Protein AF-A0A941MZM7-F1 (afdb_monomer)

Structure (mmCIF, N/CA/C/O backbone):
data_AF-A0A941MZM7-F1
#
_entry.id   AF-A0A941MZM7-F1
#
loop_
_atom_site.group_PDB
_atom_site.id
_atom_site.type_symbol
_atom_site.label_atom_id
_atom_site.label_alt_id
_atom_site.label_comp_id
_atom_site.label_asym_id
_atom_site.label_entity_id
_atom_site.label_seq_id
_atom_site.pdbx_PDB_ins_code
_atom_site.Cartn_x
_atom_site.Cartn_y
_atom_site.Cartn_z
_atom_site.occupancy
_atom_site.B_iso_or_equiv
_atom_site.auth_seq_id
_atom_site.auth_comp_id
_atom_site.auth_asym_id
_atom_site.auth_atom_id
_atom_site.pdbx_PDB_model_num
ATOM 1 N N . MET A 1 1 ? 2.980 -3.001 3.847 1.00 44.34 1 MET A N 1
ATOM 2 C CA . MET A 1 1 ? 3.449 -2.008 2.857 1.00 44.34 1 MET A CA 1
ATOM 3 C C . MET A 1 1 ? 2.807 -2.315 1.518 1.00 44.34 1 MET A C 1
ATOM 5 O O . MET A 1 1 ? 2.867 -3.463 1.094 1.00 44.34 1 MET A O 1
ATOM 9 N N . GLY A 1 2 ? 2.220 -1.309 0.874 1.00 53.28 2 GLY A N 1
ATOM 10 C CA . GLY A 1 2 ? 1.814 -1.357 -0.529 1.00 53.28 2 GLY A CA 1
ATOM 11 C C . GLY A 1 2 ? 1.415 0.034 -1.026 1.00 53.28 2 GLY A C 1
ATOM 12 O O . GLY A 1 2 ? 0.718 0.735 -0.310 1.00 53.28 2 GLY A O 1
ATOM 13 N N . ASN A 1 3 ? 1.880 0.404 -2.218 1.00 56.06 3 ASN A N 1
ATOM 14 C CA . ASN A 1 3 ? 1.272 1.325 -3.191 1.00 56.06 3 ASN A CA 1
ATOM 15 C C . ASN A 1 3 ? 1.911 0.950 -4.545 1.00 56.06 3 ASN A C 1
ATOM 17 O O . ASN A 1 3 ? 2.786 1.646 -5.043 1.00 56.06 3 ASN A O 1
ATOM 21 N N . GLY A 1 4 ? 1.618 -0.283 -4.988 1.00 55.53 4 GLY A N 1
ATOM 22 C CA . GLY A 1 4 ? 2.227 -1.044 -6.094 1.00 55.53 4 GLY A CA 1
ATOM 23 C C . GLY A 1 4 ? 1.783 -2.522 -6.046 1.00 55.53 4 GLY A C 1
ATOM 24 O O . GLY A 1 4 ? 1.270 -2.931 -5.007 1.00 55.53 4 GLY A O 1
ATOM 25 N N . TRP A 1 5 ? 1.906 -3.273 -7.158 1.00 42.34 5 TRP A N 1
ATOM 26 C CA . TRP A 1 5 ? 1.149 -4.484 -7.556 1.00 42.34 5 TRP A CA 1
ATOM 27 C C . TRP A 1 5 ? 0.475 -5.226 -6.393 1.00 42.34 5 TRP A C 1
ATOM 29 O O . TRP A 1 5 ? 1.135 -5.818 -5.542 1.00 42.34 5 TRP A O 1
ATOM 39 N N . ASN A 1 6 ? -0.862 -5.184 -6.399 1.00 47.50 6 ASN A N 1
ATOM 40 C CA . ASN A 1 6 ? -1.776 -5.219 -5.248 1.00 47.50 6 ASN A CA 1
ATOM 41 C C . ASN A 1 6 ? -1.934 -3.896 -4.460 1.00 47.50 6 ASN A C 1
ATOM 43 O O . ASN A 1 6 ? -2.362 -3.947 -3.312 1.00 47.50 6 ASN A O 1
ATOM 47 N N . TRP A 1 7 ? -1.643 -2.757 -5.109 1.00 62.94 7 TRP A N 1
ATOM 48 C CA . TRP A 1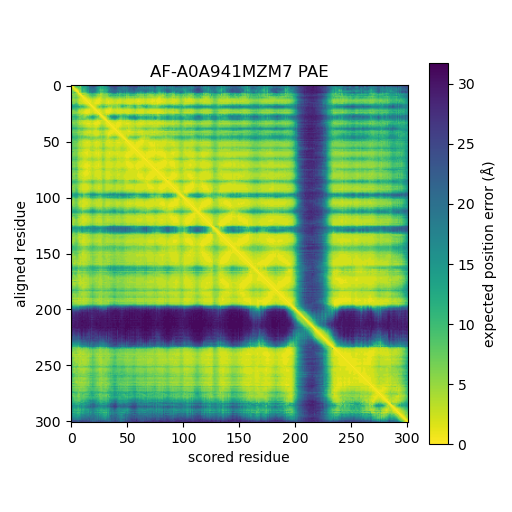 7 ? -2.131 -1.355 -5.025 1.00 62.94 7 TRP A CA 1
ATOM 49 C C . TRP A 1 7 ? -2.715 -0.770 -3.728 1.00 62.94 7 TRP A C 1
ATOM 51 O O . TRP A 1 7 ? -2.567 0.418 -3.465 1.00 62.94 7 TRP A O 1
ATOM 61 N N . GLN A 1 8 ? -3.392 -1.563 -2.919 1.00 68.62 8 GLN A N 1
ATOM 62 C CA . GLN A 1 8 ? -3.968 -1.162 -1.656 1.00 68.62 8 GLN A CA 1
ATOM 63 C C . GLN A 1 8 ? -2.928 -1.231 -0.540 1.00 68.62 8 GLN A C 1
ATOM 65 O O . GLN A 1 8 ? -2.224 -2.229 -0.353 1.00 68.62 8 GLN A O 1
ATOM 70 N N . VAL A 1 9 ? -2.866 -0.168 0.257 1.00 71.12 9 VAL A N 1
ATOM 71 C CA . VAL A 1 9 ? -2.070 -0.190 1.474 1.00 71.12 9 VAL A CA 1
ATOM 72 C C . VAL A 1 9 ? -2.813 -1.043 2.508 1.00 71.12 9 VAL A C 1
ATOM 74 O O . VAL A 1 9 ? -3.754 -0.602 3.167 1.00 71.12 9 VAL A O 1
ATOM 77 N N . ARG A 1 10 ? -2.366 -2.288 2.658 1.00 72.56 10 ARG A N 1
ATOM 78 C CA . ARG A 1 10 ? -3.001 -3.312 3.504 1.00 72.56 10 ARG A CA 1
ATOM 79 C C . ARG A 1 10 ? -3.275 -2.868 4.943 1.00 72.56 10 ARG A C 1
ATOM 81 O O . ARG A 1 10 ? -4.188 -3.377 5.587 1.00 72.56 10 ARG A O 1
ATOM 88 N N . GLU A 1 11 ? -2.449 -1.977 5.478 1.00 81.25 11 GLU A N 1
ATOM 89 C CA . GLU A 1 11 ? -2.495 -1.577 6.883 1.00 81.25 11 GLU A CA 1
ATOM 90 C C . GLU A 1 11 ? -3.686 -0.658 7.248 1.00 81.25 11 GLU A C 1
ATOM 92 O O . GLU A 1 11 ? -3.924 -0.441 8.434 1.00 81.25 11 GLU A O 1
ATOM 97 N N . TRP A 1 12 ? -4.453 -0.150 6.275 1.00 84.81 12 TRP A N 1
ATOM 98 C CA . TRP A 1 12 ? -5.584 0.764 6.495 1.00 84.81 12 TRP A CA 1
ATOM 99 C C . TRP A 1 12 ? -6.678 0.600 5.420 1.00 84.81 12 TRP A C 1
ATOM 101 O O . TRP A 1 12 ? -6.770 1.409 4.495 1.00 84.81 12 TRP A O 1
ATOM 111 N N . PRO A 1 13 ? -7.525 -0.445 5.527 1.00 89.75 13 PRO A N 1
ATOM 112 C CA . PRO A 1 13 ? -8.685 -0.612 4.652 1.00 89.75 13 PRO A CA 1
ATOM 113 C C . PRO A 1 13 ? -9.690 0.540 4.778 1.00 89.75 13 PRO A C 1
ATOM 115 O O . PRO A 1 13 ? -9.679 1.284 5.753 1.00 89.75 13 PRO A O 1
ATOM 118 N N . TYR A 1 14 ? -10.607 0.678 3.827 1.00 90.38 14 TYR A N 1
ATOM 119 C CA . TYR A 1 14 ? -11.588 1.764 3.824 1.00 90.38 14 TYR A CA 1
ATOM 120 C C . TYR A 1 14 ? -12.944 1.319 3.281 1.00 90.38 14 TYR A C 1
ATOM 122 O O . TYR A 1 14 ? -13.051 0.336 2.547 1.00 90.38 14 TYR A O 1
ATOM 130 N N . LEU A 1 15 ? -13.984 2.063 3.649 1.00 92.19 15 LEU A N 1
ATOM 131 C CA . LEU A 1 15 ? -15.324 1.907 3.103 1.00 92.19 15 LEU A CA 1
ATOM 132 C C . LEU A 1 15 ? -15.508 2.801 1.882 1.00 92.19 15 LEU A C 1
ATOM 134 O O . LEU A 1 15 ? -15.078 3.954 1.869 1.00 92.19 15 LEU A O 1
ATOM 138 N N . VAL A 1 16 ? -16.224 2.282 0.893 1.00 91.44 16 VAL A N 1
ATOM 139 C CA . VAL A 1 16 ? -16.799 3.063 -0.196 1.00 91.44 16 VAL A CA 1
ATOM 140 C C . VAL A 1 16 ? -18.308 3.008 -0.101 1.00 91.44 16 VAL A C 1
ATOM 142 O O . VAL A 1 16 ? -18.908 1.932 -0.059 1.00 91.44 16 VAL A O 1
ATOM 145 N N . PHE A 1 17 ? -18.902 4.194 -0.070 1.00 89.81 17 PHE A N 1
ATOM 146 C CA . PHE A 1 17 ? -20.342 4.385 -0.063 1.00 89.81 17 PHE A CA 1
ATOM 147 C C . PHE A 1 17 ? -20.842 4.416 -1.507 1.00 89.81 17 PHE A C 1
ATOM 149 O O . PHE A 1 17 ? -20.461 5.286 -2.290 1.00 89.81 17 PHE A O 1
ATOM 156 N N . GLY A 1 18 ? -21.657 3.430 -1.864 1.00 85.19 18 GLY A N 1
ATOM 157 C CA . GLY A 1 18 ? -22.345 3.347 -3.144 1.00 85.19 18 GLY A CA 1
ATOM 158 C C . GLY A 1 18 ? -23.741 3.970 -3.096 1.00 85.19 18 GLY A C 1
ATOM 159 O O . GLY A 1 18 ? -24.209 4.452 -2.063 1.00 85.19 18 GLY A O 1
ATOM 160 N N . SER A 1 19 ? -24.431 3.936 -4.235 1.00 80.81 19 SER A N 1
ATOM 161 C CA . SER A 1 19 ? -25.856 4.263 -4.305 1.00 80.81 19 SER A CA 1
ATOM 162 C C . SER A 1 19 ? -26.701 3.253 -3.513 1.00 80.81 19 SER A C 1
ATOM 164 O O . SER A 1 19 ? -26.257 2.143 -3.221 1.00 80.81 19 SER A O 1
ATOM 166 N N . ASN A 1 20 ? -27.931 3.640 -3.158 1.00 79.69 20 ASN A N 1
ATOM 167 C CA . ASN A 1 20 ? -28.896 2.789 -2.443 1.00 79.69 20 ASN A CA 1
ATOM 168 C C . ASN A 1 20 ? -28.375 2.223 -1.108 1.00 79.69 20 ASN A C 1
ATOM 170 O O . ASN A 1 20 ? -28.708 1.100 -0.739 1.00 79.69 20 ASN A O 1
ATOM 174 N N . SER A 1 21 ? -27.548 2.991 -0.392 1.00 83.50 21 SER A N 1
ATOM 175 C CA . SER A 1 21 ? -26.954 2.583 0.891 1.00 83.50 21 SER A CA 1
ATOM 176 C C . SER A 1 21 ? -26.088 1.315 0.814 1.00 83.50 21 SER A C 1
ATOM 178 O O . SER A 1 21 ? -25.878 0.647 1.825 1.00 83.50 21 SER A O 1
ATOM 180 N N . LEU A 1 22 ? -25.560 0.993 -0.372 1.00 88.44 22 LEU A N 1
ATOM 181 C CA . LEU A 1 22 ? -24.533 -0.029 -0.548 1.00 88.44 22 LEU A CA 1
ATOM 182 C C . LEU A 1 22 ? -23.242 0.430 0.135 1.00 88.44 22 LEU A C 1
ATOM 184 O O . LEU A 1 22 ? -22.747 1.525 -0.135 1.00 88.44 22 LEU A O 1
ATOM 188 N N . ILE A 1 23 ? -22.648 -0.430 0.957 1.00 92.00 23 ILE A N 1
ATOM 189 C CA . ILE A 1 23 ? -21.296 -0.224 1.478 1.00 92.00 23 ILE A CA 1
ATOM 190 C C . ILE A 1 23 ? -20.381 -1.311 0.940 1.00 92.00 23 ILE A C 1
ATOM 192 O O . ILE A 1 23 ? -20.700 -2.497 0.987 1.00 92.00 23 ILE A O 1
ATOM 196 N N . THR A 1 24 ? -19.220 -0.896 0.442 1.00 91.00 24 THR A N 1
ATOM 197 C CA . THR A 1 24 ? -18.161 -1.803 0.000 1.00 91.00 24 THR A CA 1
ATOM 198 C C . THR A 1 24 ? -16.932 -1.627 0.880 1.00 91.00 24 THR A C 1
ATOM 200 O O . THR A 1 24 ? -16.443 -0.511 1.030 1.00 91.00 24 THR A O 1
ATOM 203 N N . ILE A 1 25 ? -16.412 -2.713 1.446 1.00 89.56 25 ILE A N 1
ATOM 204 C CA . ILE A 1 25 ? -15.116 -2.721 2.130 1.00 89.56 25 ILE A CA 1
ATOM 205 C C . ILE A 1 25 ? -14.030 -2.968 1.084 1.00 89.56 25 ILE A C 1
ATOM 207 O O . ILE A 1 25 ? -14.090 -3.945 0.337 1.00 89.56 25 ILE A O 1
ATOM 211 N N . MET A 1 26 ? -13.043 -2.077 1.038 1.00 86.88 26 MET A N 1
ATOM 212 C CA . MET A 1 26 ? -11.883 -2.137 0.153 1.00 86.88 26 MET A CA 1
ATOM 213 C C . MET A 1 26 ? -10.585 -1.925 0.940 1.00 86.88 26 MET A C 1
ATOM 215 O O . MET A 1 26 ? -10.587 -1.637 2.136 1.00 86.88 26 MET A O 1
ATOM 219 N N . GLY A 1 27 ? -9.443 -2.075 0.275 1.00 75.62 27 GLY A N 1
ATOM 220 C CA . GLY A 1 27 ? -8.126 -1.868 0.881 1.00 75.62 27 GLY A CA 1
ATOM 221 C C . GLY A 1 27 ? -7.433 -3.147 1.366 1.00 75.62 27 GLY A C 1
ATOM 222 O O . GLY A 1 27 ? -6.312 -3.074 1.868 1.00 75.62 27 GLY A O 1
ATOM 223 N N . GLN A 1 28 ? -8.061 -4.316 1.199 1.00 68.88 28 GLN A N 1
ATOM 224 C CA . GLN A 1 28 ? -7.422 -5.615 1.388 1.00 68.88 28 GLN A CA 1
ATOM 225 C C . GLN A 1 28 ? -7.355 -6.390 0.071 1.00 68.88 28 GLN A C 1
ATOM 227 O O . GLN A 1 28 ? -8.342 -6.527 -0.653 1.00 68.88 28 GLN A O 1
ATOM 232 N N . MET A 1 29 ? -6.169 -6.929 -0.220 1.00 55.41 29 MET A N 1
ATOM 233 C CA . MET A 1 29 ? -5.913 -7.701 -1.436 1.00 55.41 29 MET A CA 1
ATOM 234 C C . MET A 1 29 ? -6.928 -8.845 -1.556 1.00 55.41 29 MET A C 1
ATOM 236 O O . MET A 1 29 ? -7.094 -9.618 -0.611 1.00 55.41 29 MET A O 1
ATOM 240 N N . GLN A 1 30 ? -7.595 -8.929 -2.712 1.00 56.41 30 GLN A N 1
ATOM 241 C CA . GLN A 1 30 ? -8.571 -9.973 -3.071 1.00 56.41 30 GLN A CA 1
ATOM 242 C C . GLN A 1 30 ? -9.780 -10.112 -2.125 1.00 56.41 30 GLN A C 1
ATOM 244 O O . GLN A 1 30 ? -10.531 -11.074 -2.233 1.00 56.41 30 GLN A O 1
ATOM 249 N N . ASN A 1 31 ? -9.999 -9.147 -1.231 1.00 71.38 31 ASN A N 1
ATOM 250 C CA . ASN A 1 31 ? -11.088 -9.165 -0.261 1.00 71.38 31 ASN A CA 1
ATOM 251 C C . ASN A 1 31 ? -11.903 -7.882 -0.400 1.00 71.38 31 ASN A C 1
ATOM 253 O O . ASN A 1 31 ? -11.783 -6.956 0.401 1.00 71.38 31 ASN A O 1
ATOM 257 N N . VAL A 1 32 ? -12.709 -7.827 -1.460 1.00 83.44 32 VAL A N 1
ATOM 258 C CA . VAL A 1 32 ? -13.769 -6.826 -1.575 1.00 83.44 32 VAL A CA 1
ATOM 259 C C . VAL A 1 32 ? -15.044 -7.449 -1.028 1.00 83.44 32 VAL A C 1
ATOM 261 O O . VAL A 1 32 ? -15.431 -8.538 -1.448 1.00 83.44 32 VAL A O 1
ATOM 264 N N . LEU A 1 33 ? -15.673 -6.773 -0.071 1.00 89.25 33 LEU A N 1
ATOM 265 C CA . LEU A 1 33 ? -16.910 -7.230 0.558 1.00 89.25 33 LEU A CA 1
ATOM 266 C C . LEU A 1 33 ? -17.999 -6.191 0.348 1.00 89.25 33 LEU A C 1
ATOM 268 O O . LEU A 1 33 ? -17.765 -5.003 0.549 1.00 89.25 33 LEU A O 1
ATOM 272 N N . TRP A 1 34 ? -19.191 -6.646 -0.022 1.00 91.50 34 TRP A N 1
ATOM 273 C CA . TRP A 1 34 ? -20.340 -5.787 -0.291 1.00 91.50 34 TRP A CA 1
ATOM 274 C C . TRP A 1 34 ? -21.438 -6.046 0.725 1.00 91.50 34 TRP A C 1
ATOM 276 O O . TRP A 1 34 ? -21.749 -7.201 1.020 1.00 91.50 34 TRP A O 1
ATOM 286 N N . PHE A 1 35 ? -22.044 -4.969 1.207 1.00 92.44 35 PHE A N 1
ATOM 287 C CA . PHE A 1 35 ? -23.121 -4.991 2.180 1.00 92.44 35 PHE A CA 1
ATOM 288 C C . PHE A 1 35 ? -24.276 -4.114 1.707 1.00 92.44 35 PHE A C 1
ATOM 290 O O . PHE A 1 35 ? -24.089 -2.921 1.461 1.00 92.44 35 PHE A O 1
ATOM 297 N N . ASP A 1 36 ? -25.470 -4.692 1.627 1.00 92.56 36 ASP A N 1
ATOM 298 C CA . ASP A 1 36 ? -26.702 -3.964 1.331 1.00 92.56 36 ASP A CA 1
ATOM 299 C C . ASP A 1 36 ? -27.401 -3.578 2.631 1.00 92.56 36 ASP A C 1
ATOM 301 O O . ASP A 1 36 ? -27.547 -4.401 3.536 1.00 92.56 36 ASP A O 1
ATOM 305 N N . LEU A 1 37 ? -27.873 -2.337 2.730 1.00 91.56 37 LEU A N 1
ATOM 306 C CA . LEU A 1 37 ? -28.732 -1.943 3.839 1.00 91.56 37 LEU A CA 1
ATOM 307 C C . LEU A 1 37 ? -30.152 -2.479 3.607 1.00 91.56 37 LEU A C 1
ATOM 309 O O . LEU A 1 37 ? -30.857 -2.027 2.707 1.00 91.56 37 LEU A O 1
ATOM 313 N N . VAL A 1 38 ? -30.589 -3.414 4.448 1.00 87.75 38 VAL A N 1
ATOM 314 C CA . VAL A 1 38 ? -31.955 -3.949 4.451 1.00 87.75 38 VAL A CA 1
ATOM 315 C C . VAL A 1 38 ? -32.626 -3.539 5.758 1.00 87.75 38 VAL A C 1
ATOM 317 O O . VAL A 1 38 ? -32.273 -4.012 6.840 1.00 87.75 38 VAL A O 1
ATOM 320 N N . GLY A 1 39 ? -33.578 -2.607 5.671 1.00 86.50 39 GLY A N 1
ATOM 321 C CA . GLY A 1 39 ? -34.135 -1.944 6.850 1.00 86.50 39 GLY A CA 1
ATOM 322 C C . GLY A 1 39 ? -33.053 -1.140 7.575 1.00 86.50 39 GLY A C 1
ATOM 323 O O . GLY A 1 39 ? -32.559 -0.151 7.040 1.00 86.50 39 GLY A O 1
ATOM 324 N N . SER A 1 40 ? -32.666 -1.588 8.770 1.00 83.19 40 SER A N 1
ATOM 325 C CA . SER A 1 40 ? -31.636 -0.946 9.605 1.00 83.19 40 SER A CA 1
ATOM 326 C C . SER A 1 40 ? -30.360 -1.785 9.740 1.00 83.19 40 SER A C 1
ATOM 328 O O . SER A 1 40 ? -29.523 -1.503 10.596 1.00 83.19 40 SER A O 1
ATOM 330 N N . THR A 1 41 ? -30.220 -2.856 8.955 1.00 86.88 41 THR A N 1
ATOM 331 C CA . THR A 1 41 ? -29.125 -3.824 9.086 1.00 86.88 41 THR A CA 1
ATOM 332 C C . THR A 1 41 ? -28.387 -3.978 7.768 1.00 86.88 41 THR A C 1
ATOM 334 O O . THR A 1 41 ? -29.005 -4.132 6.718 1.00 86.88 41 THR A O 1
ATOM 337 N N . TYR A 1 42 ? -27.058 -3.959 7.824 1.00 92.62 42 TYR A N 1
ATOM 338 C CA . TYR A 1 42 ? -26.225 -4.256 6.667 1.00 92.62 42 TYR A CA 1
ATOM 339 C C . TYR A 1 42 ? -26.094 -5.770 6.502 1.00 92.62 42 TYR A C 1
ATOM 341 O O . TYR A 1 42 ? -25.562 -6.456 7.375 1.00 92.62 42 TYR A O 1
ATOM 349 N N . VAL A 1 43 ? -26.591 -6.282 5.381 1.00 92.38 43 VAL A N 1
ATOM 350 C CA . VAL A 1 43 ? -26.572 -7.702 5.029 1.00 92.38 43 VAL A CA 1
ATOM 351 C C . VAL A 1 43 ? -25.454 -7.943 4.010 1.00 92.38 43 VAL A C 1
ATOM 353 O O . VAL A 1 43 ? -25.434 -7.278 2.972 1.00 92.38 43 VAL A O 1
ATOM 356 N N . PRO A 1 44 ? -24.511 -8.864 4.273 1.00 92.69 44 PRO A N 1
ATOM 357 C CA . PRO A 1 44 ? -23.441 -9.173 3.332 1.00 92.69 44 PRO A CA 1
ATOM 358 C C . PRO A 1 44 ? -23.971 -9.865 2.069 1.00 92.69 44 PRO A C 1
ATOM 360 O O . PRO A 1 44 ? -24.829 -10.749 2.131 1.00 92.69 44 PRO A O 1
ATOM 363 N N . ARG A 1 45 ? -23.397 -9.527 0.913 1.00 89.94 45 ARG A N 1
ATOM 364 C CA . ARG A 1 45 ? -23.590 -10.286 -0.330 1.00 89.94 45 ARG A CA 1
ATOM 365 C C . ARG A 1 45 ? -22.775 -11.585 -0.321 1.00 89.94 45 ARG A C 1
ATOM 367 O O . ARG A 1 45 ? -21.861 -11.771 0.479 1.00 89.94 45 ARG A O 1
ATOM 374 N N . PHE A 1 46 ? -23.101 -12.484 -1.252 1.00 86.00 46 PHE A N 1
ATOM 375 C CA . PHE A 1 46 ? -22.333 -13.706 -1.546 1.00 86.00 46 PHE A CA 1
ATOM 376 C C . PHE A 1 46 ? -22.152 -14.669 -0.359 1.00 86.00 46 PHE A C 1
ATOM 378 O O . PHE A 1 46 ? -21.184 -15.423 -0.311 1.00 86.00 46 PHE A O 1
ATOM 385 N N . ASN A 1 47 ? -23.110 -14.678 0.576 1.00 80.31 47 ASN A N 1
ATOM 386 C CA . ASN A 1 47 ? -23.147 -15.591 1.726 1.00 80.31 47 ASN A CA 1
ATOM 387 C C . ASN A 1 47 ? -21.925 -15.481 2.664 1.00 80.31 47 ASN A C 1
ATOM 389 O O . ASN A 1 47 ? -21.561 -16.441 3.349 1.00 80.31 47 ASN A O 1
ATOM 393 N N . VAL A 1 48 ? -21.287 -14.309 2.695 1.00 85.75 48 VAL A N 1
ATOM 394 C CA . VAL A 1 48 ? -20.238 -13.990 3.670 1.00 85.75 48 VAL A CA 1
ATOM 395 C C . VAL A 1 48 ? -20.874 -13.888 5.062 1.00 85.75 48 VAL A C 1
ATOM 397 O O . VAL A 1 48 ? -22.002 -13.425 5.198 1.00 85.75 48 VAL A O 1
ATOM 400 N N . ARG A 1 49 ? -20.180 -14.362 6.105 1.00 88.00 49 ARG A N 1
ATOM 401 C CA . ARG A 1 49 ? -20.701 -14.403 7.492 1.00 88.00 49 ARG A CA 1
ATOM 402 C C . ARG A 1 49 ? -20.233 -13.252 8.377 1.00 88.00 49 ARG A C 1
ATOM 404 O O . ARG A 1 49 ? -20.465 -13.263 9.582 1.00 88.00 49 ARG A O 1
ATOM 411 N N . ASP A 1 50 ? -19.577 -12.279 7.775 1.00 91.81 50 ASP A N 1
ATOM 412 C CA . ASP A 1 50 ? -19.140 -11.074 8.452 1.00 91.81 50 ASP A CA 1
ATOM 413 C C . ASP A 1 50 ? -20.326 -10.141 8.704 1.00 91.81 50 ASP A C 1
ATOM 415 O O . ASP A 1 50 ? -21.296 -10.117 7.944 1.00 91.81 50 ASP A O 1
ATOM 419 N N . ALA A 1 51 ? -20.232 -9.336 9.756 1.00 93.31 51 ALA A N 1
ATOM 420 C CA . ALA A 1 51 ? -21.253 -8.363 10.117 1.00 93.31 51 ALA A CA 1
ATOM 421 C C . ALA A 1 51 ? -20.706 -6.942 9.989 1.00 93.31 51 ALA A C 1
ATOM 423 O O . ALA A 1 51 ? -19.607 -6.658 10.460 1.00 93.31 51 ALA A O 1
ATOM 424 N N . LEU A 1 52 ? -21.493 -6.039 9.405 1.00 95.56 52 LEU A N 1
ATOM 425 C CA . LEU A 1 52 ? -21.224 -4.604 9.406 1.00 95.56 52 LEU A CA 1
ATOM 426 C C . LEU A 1 52 ? -22.350 -3.895 10.160 1.00 95.56 52 LEU A C 1
ATOM 428 O O . LEU A 1 52 ? -23.528 -4.151 9.923 1.00 95.56 52 LEU A O 1
ATOM 432 N N . GLN A 1 53 ? -22.007 -3.009 11.087 1.00 95.75 53 GLN A N 1
ATOM 433 C CA . GLN A 1 53 ? -22.987 -2.265 11.877 1.00 95.75 53 GLN A CA 1
ATOM 434 C C . GLN A 1 53 ? -22.575 -0.803 11.996 1.00 95.75 53 GLN A C 1
ATOM 436 O O . GLN A 1 53 ? -21.395 -0.500 12.154 1.00 95.75 53 GLN A O 1
ATOM 441 N N . LEU A 1 54 ? -23.547 0.107 11.925 1.00 95.06 54 LEU A N 1
ATOM 442 C CA . LEU A 1 54 ? -23.329 1.515 12.237 1.00 95.06 54 LEU A CA 1
ATOM 443 C C . LEU A 1 54 ? -23.546 1.734 13.736 1.00 95.06 54 LEU A C 1
ATOM 445 O O . LEU A 1 54 ? -24.656 1.573 14.235 1.00 95.06 54 LEU A O 1
ATOM 449 N N . ASP A 1 55 ? -22.497 2.151 14.433 1.00 95.38 55 ASP A N 1
ATOM 450 C CA . ASP A 1 55 ? -22.586 2.747 15.759 1.00 95.38 55 ASP A CA 1
ATOM 451 C C . ASP A 1 55 ? -22.729 4.264 15.590 1.00 95.38 55 ASP A C 1
ATOM 453 O O . ASP A 1 55 ? -21.751 5.004 15.435 1.00 95.38 55 ASP A O 1
ATOM 457 N N . SER A 1 56 ? -23.979 4.724 15.575 1.00 92.56 56 SER A N 1
ATOM 458 C CA . SER A 1 56 ? -24.319 6.134 15.375 1.00 92.56 56 SER A CA 1
ATOM 459 C C . SER A 1 56 ? -23.964 7.020 16.569 1.00 92.56 56 SER A C 1
ATOM 461 O O . SER A 1 56 ? -23.893 8.233 16.414 1.00 92.56 56 SER A O 1
ATOM 463 N N . VAL A 1 57 ? -23.744 6.448 17.759 1.00 94.31 57 VAL A N 1
ATOM 464 C CA . VAL A 1 57 ? -23.354 7.218 18.950 1.00 94.31 57 VAL A CA 1
ATOM 465 C C . VAL A 1 57 ? -21.889 7.621 18.838 1.00 94.31 57 VAL A C 1
ATOM 467 O O . VAL A 1 57 ? -21.537 8.776 19.068 1.00 94.31 57 VAL A O 1
ATOM 470 N N . ASN A 1 58 ? -21.038 6.680 18.427 1.00 93.00 58 ASN A N 1
ATOM 471 C CA . ASN A 1 58 ? -19.605 6.915 18.265 1.00 93.00 58 ASN A CA 1
ATOM 472 C C . ASN A 1 58 ? -19.214 7.354 16.844 1.00 93.00 58 ASN A C 1
ATOM 474 O O . ASN A 1 58 ? -18.039 7.609 16.589 1.00 93.00 58 ASN A O 1
ATOM 478 N N . ASN A 1 59 ? -20.182 7.469 15.929 1.00 94.56 59 ASN A N 1
ATOM 479 C CA . ASN A 1 59 ? -19.980 7.819 14.522 1.00 94.56 59 ASN A CA 1
ATOM 480 C C . ASN A 1 59 ? -18.996 6.880 13.804 1.00 94.56 59 ASN A C 1
ATOM 482 O O . ASN A 1 59 ? -18.166 7.329 13.002 1.00 94.56 59 ASN A O 1
ATOM 486 N N . VAL A 1 60 ? -19.104 5.571 14.046 1.00 96.88 60 VAL A N 1
ATOM 487 C CA . VAL A 1 60 ? -18.237 4.561 13.421 1.00 96.88 60 VAL A CA 1
ATOM 488 C C . VAL A 1 60 ? -19.023 3.410 12.816 1.00 96.88 60 VAL A C 1
ATOM 490 O O . VAL A 1 60 ? -20.027 2.965 13.360 1.00 96.88 60 VAL A O 1
ATOM 493 N N . TYR A 1 61 ? -18.518 2.879 11.709 1.00 97.31 61 TYR A N 1
ATOM 494 C CA . TYR A 1 61 ? -18.896 1.551 11.245 1.00 97.31 61 TYR A CA 1
ATOM 495 C C . TYR A 1 61 ? -18.008 0.506 11.913 1.00 97.31 61 TYR A C 1
ATOM 497 O O . TYR A 1 61 ? -16.787 0.669 11.964 1.00 97.31 61 TYR A O 1
ATOM 505 N N . VAL A 1 62 ? -18.619 -0.568 12.399 1.00 97.25 62 VAL A N 1
ATOM 506 C CA . VAL A 1 62 ? -17.963 -1.709 13.033 1.00 97.25 62 VAL A CA 1
ATOM 507 C C . VAL A 1 62 ? -18.149 -2.922 12.134 1.00 97.25 62 VAL A C 1
ATOM 509 O O . VAL A 1 62 ? -19.268 -3.393 11.942 1.00 97.25 62 VAL A O 1
ATOM 512 N N . TRP A 1 63 ? -17.050 -3.400 11.563 1.00 95.69 63 TRP A N 1
ATOM 513 C CA . TRP A 1 63 ? -16.983 -4.643 10.808 1.00 95.69 63 TRP A CA 1
ATOM 514 C C . TRP A 1 63 ? -16.419 -5.743 11.703 1.00 95.69 63 TRP A C 1
ATOM 516 O O . TRP A 1 63 ? -15.289 -5.636 12.179 1.00 95.69 63 TRP A O 1
ATOM 526 N N . THR A 1 64 ? -17.204 -6.790 11.924 1.00 95.62 64 THR A N 1
ATOM 527 C CA . THR A 1 64 ? -16.822 -7.964 12.707 1.00 95.62 64 THR A CA 1
ATOM 528 C C . THR A 1 64 ? -16.693 -9.157 11.776 1.00 95.62 64 THR A C 1
ATOM 530 O O . THR A 1 64 ? -17.652 -9.540 11.103 1.00 95.62 64 THR A O 1
ATOM 533 N N . GLN A 1 65 ? -15.500 -9.736 11.748 1.00 92.50 65 GLN A N 1
ATOM 534 C CA . GLN A 1 65 ? -15.175 -10.920 10.964 1.00 92.50 65 GLN A CA 1
ATOM 535 C C . GLN A 1 65 ? -15.508 -12.198 11.744 1.00 92.50 65 GLN A C 1
ATOM 537 O O . GLN A 1 65 ? -15.594 -12.184 12.974 1.00 92.50 65 GLN A O 1
ATOM 542 N N . LEU A 1 66 ? -15.670 -13.320 11.036 1.00 90.75 66 LEU A N 1
ATOM 543 C CA . LEU A 1 66 ? -16.020 -14.613 11.648 1.00 90.75 66 LEU A CA 1
ATOM 544 C C . LEU A 1 66 ? -14.999 -15.112 12.686 1.00 90.75 66 LEU A C 1
ATOM 546 O O . LEU A 1 66 ? -15.367 -15.828 13.615 1.00 90.75 66 LEU A O 1
ATOM 550 N N . ASP A 1 67 ? -13.727 -14.748 12.532 1.00 91.06 67 ASP A N 1
ATOM 551 C CA . ASP A 1 67 ? -12.681 -15.094 13.495 1.00 91.06 67 ASP A CA 1
ATOM 552 C C . ASP A 1 67 ? -12.804 -14.303 14.809 1.00 91.06 67 ASP A C 1
ATOM 554 O O . ASP A 1 67 ? -12.222 -14.710 15.806 1.00 91.06 67 ASP A O 1
ATOM 558 N N . GLY A 1 68 ? -13.596 -13.227 14.842 1.00 93.12 68 GLY A N 1
ATOM 559 C CA . GLY A 1 68 ? -13.726 -12.307 15.972 1.00 93.12 68 GLY A CA 1
ATOM 560 C C . GLY A 1 68 ? -12.870 -11.045 15.840 1.00 93.12 68 GLY A C 1
ATOM 561 O O . GLY A 1 68 ? -12.878 -10.209 16.743 1.00 93.12 68 GLY A O 1
ATOM 562 N N . THR A 1 69 ? -12.149 -10.873 14.729 1.00 95.12 69 THR A N 1
ATOM 563 C CA . THR A 1 69 ? -11.452 -9.626 14.411 1.00 95.12 69 THR A CA 1
ATOM 564 C C . THR A 1 69 ? -12.468 -8.503 14.204 1.00 95.12 69 THR A C 1
ATOM 566 O O . THR A 1 69 ? -13.454 -8.657 13.481 1.00 95.12 69 THR A O 1
ATOM 569 N N . VAL A 1 70 ? -12.220 -7.350 14.829 1.00 96.75 70 VAL A N 1
ATOM 570 C CA . VAL A 1 70 ? -13.088 -6.169 14.739 1.00 96.75 70 VAL A CA 1
ATOM 571 C C . VAL A 1 70 ? -12.332 -5.026 14.083 1.00 96.75 70 VAL A C 1
ATOM 573 O O . VAL A 1 70 ? -11.291 -4.603 14.583 1.00 96.75 70 VAL A O 1
ATOM 576 N N . THR A 1 71 ? -12.882 -4.481 13.002 1.00 96.38 71 THR A N 1
ATOM 577 C CA . THR A 1 71 ? -12.368 -3.298 12.308 1.00 96.38 71 THR A CA 1
ATOM 578 C C . THR A 1 71 ? -13.351 -2.138 12.427 1.00 96.38 71 THR A C 1
ATOM 580 O O . THR A 1 71 ? -14.553 -2.306 12.241 1.00 96.38 71 THR A O 1
ATOM 583 N N . LYS A 1 72 ? -12.842 -0.943 12.726 1.00 97.12 72 LYS A N 1
ATOM 584 C CA . LYS A 1 72 ? -13.615 0.294 12.836 1.00 97.12 72 LYS A CA 1
ATOM 585 C C . LYS A 1 72 ? -13.251 1.266 11.725 1.00 97.12 72 LYS A C 1
ATOM 587 O O . LYS A 1 72 ? -12.069 1.505 11.459 1.00 97.12 72 LYS A O 1
ATOM 592 N N . PHE A 1 73 ? -14.275 1.884 11.152 1.00 96.19 73 PHE A N 1
ATOM 593 C CA . PHE A 1 73 ? -14.158 2.921 10.133 1.00 96.19 73 PHE A CA 1
ATOM 594 C C . PHE A 1 73 ? -14.939 4.164 10.542 1.00 96.19 73 PHE A C 1
ATOM 596 O O . PHE A 1 73 ? -15.962 4.076 11.218 1.00 96.19 73 PHE A O 1
ATOM 603 N N . SER A 1 74 ? -14.482 5.328 10.096 1.00 93.19 74 SER A N 1
ATOM 604 C CA . SER A 1 74 ? -15.217 6.583 10.237 1.00 93.19 74 SER A CA 1
ATOM 605 C C . SER A 1 74 ? -16.535 6.510 9.471 1.00 93.19 74 SER A C 1
ATOM 607 O O . SER A 1 74 ? -16.544 6.201 8.279 1.00 93.19 74 SER A O 1
ATOM 609 N N . SER A 1 75 ? -17.651 6.834 10.126 1.00 92.56 75 SER A N 1
ATOM 610 C CA . SER A 1 75 ? -18.947 6.925 9.438 1.00 92.56 75 SER A CA 1
ATOM 611 C C . SER A 1 75 ? -19.048 8.117 8.482 1.00 92.56 75 SER A C 1
ATOM 613 O O . SER A 1 75 ? -19.883 8.101 7.585 1.00 92.56 75 SER A O 1
ATOM 615 N N . VAL A 1 76 ? -18.174 9.118 8.635 1.00 89.38 76 VAL A N 1
ATOM 616 C CA . VAL A 1 76 ? -18.190 10.358 7.843 1.00 89.38 76 VAL A CA 1
ATOM 617 C C . VAL A 1 76 ? -17.591 10.150 6.455 1.00 89.38 76 VAL A C 1
ATOM 619 O O . VAL A 1 76 ? -18.102 10.666 5.469 1.00 89.38 76 VAL A O 1
ATOM 622 N N . ASN A 1 77 ? -16.474 9.426 6.376 1.00 87.62 77 ASN A N 1
ATOM 623 C CA . ASN A 1 77 ? -15.679 9.317 5.150 1.00 87.62 77 ASN A CA 1
ATOM 624 C C . ASN A 1 77 ? -15.177 7.897 4.863 1.00 87.62 77 ASN A C 1
ATOM 626 O O . ASN A 1 77 ? -14.399 7.707 3.935 1.00 87.62 77 ASN A O 1
ATOM 630 N N . GLY A 1 78 ? -15.584 6.903 5.659 1.00 91.00 78 GLY A N 1
ATOM 631 C CA . GLY A 1 78 ? -15.217 5.504 5.446 1.00 91.00 78 GLY A CA 1
ATOM 632 C C . GLY A 1 78 ? -13.765 5.172 5.782 1.00 91.00 78 GLY A C 1
ATOM 633 O O . GLY A 1 78 ? -13.334 4.039 5.578 1.00 91.00 78 GLY A O 1
ATOM 634 N N . ALA A 1 79 ? -12.988 6.126 6.296 1.00 90.56 79 ALA A N 1
ATOM 635 C CA . ALA A 1 79 ? -11.567 5.923 6.526 1.00 90.56 79 ALA A CA 1
ATOM 636 C C . ALA A 1 79 ? -11.302 4.957 7.692 1.00 90.56 79 ALA A C 1
ATOM 638 O O . ALA A 1 79 ? -12.012 4.983 8.701 1.00 90.56 79 ALA A O 1
ATOM 639 N N . PHE A 1 80 ? -10.235 4.160 7.580 1.00 93.69 80 PHE A N 1
ATOM 640 C CA . PHE A 1 80 ? -9.738 3.307 8.662 1.00 93.69 80 PHE A CA 1
ATOM 641 C C . PHE A 1 80 ? -9.553 4.083 9.972 1.00 93.69 80 PHE A C 1
ATOM 643 O O . PHE A 1 80 ? -8.999 5.190 9.974 1.00 93.69 80 PHE A O 1
ATOM 650 N N . ILE A 1 81 ? -9.953 3.468 11.086 1.00 95.25 81 ILE A N 1
ATOM 651 C CA . ILE A 1 81 ? -9.655 3.944 12.441 1.00 95.25 81 ILE A CA 1
ATOM 652 C C . ILE A 1 81 ? -8.779 2.920 13.159 1.00 95.25 81 ILE A C 1
ATOM 654 O O . ILE A 1 81 ? -7.659 3.240 13.561 1.00 95.25 81 ILE A O 1
ATOM 658 N N . SER A 1 82 ? -9.274 1.691 13.316 1.00 96.88 82 SER A N 1
ATOM 659 C CA . SER A 1 82 ? -8.549 0.631 14.012 1.00 96.88 82 SER A CA 1
ATOM 660 C C . SER A 1 82 ? -9.008 -0.764 13.612 1.00 96.88 82 SER A C 1
ATOM 662 O O . SER A 1 82 ? -10.109 -0.953 13.107 1.00 96.88 82 SER A O 1
ATOM 664 N N . ARG A 1 83 ? -8.160 -1.752 13.879 1.00 96.06 83 ARG A N 1
ATOM 665 C CA . ARG A 1 83 ? -8.446 -3.178 13.822 1.00 96.06 83 ARG A CA 1
ATOM 666 C C . ARG A 1 83 ? -7.900 -3.839 15.078 1.00 96.06 83 ARG A C 1
ATOM 668 O O . ARG A 1 83 ? -6.732 -3.646 15.409 1.00 96.06 83 ARG A O 1
ATOM 675 N N . THR A 1 84 ? -8.722 -4.645 15.730 1.00 96.94 84 THR A N 1
ATOM 676 C CA . THR A 1 84 ? -8.340 -5.483 16.864 1.00 96.94 84 THR A CA 1
ATOM 677 C C . THR A 1 84 ? -8.489 -6.938 16.454 1.00 96.94 84 THR A C 1
ATOM 679 O O . THR A 1 84 ? -9.591 -7.395 16.166 1.00 96.94 84 THR A O 1
ATOM 682 N N . GLU A 1 85 ? -7.365 -7.643 16.398 1.00 95.19 85 GLU A N 1
ATOM 683 C CA . GLU A 1 85 ? -7.301 -9.083 16.143 1.00 95.19 85 GLU A CA 1
ATOM 684 C C . GLU A 1 85 ? -7.576 -9.847 17.450 1.00 95.19 85 GLU A C 1
ATOM 686 O O . GLU A 1 85 ? -7.291 -9.351 18.543 1.00 95.19 85 GLU A O 1
ATOM 691 N N . VAL A 1 86 ? -8.075 -11.081 17.349 1.00 91.31 86 VAL A N 1
ATOM 692 C CA . VAL A 1 86 ? -8.458 -11.931 18.500 1.00 91.31 86 VAL A CA 1
ATOM 693 C C . VAL A 1 86 ? -7.323 -12.117 19.509 1.00 91.31 86 VAL A C 1
ATOM 695 O O . VAL A 1 86 ? -7.553 -12.175 20.713 1.00 91.31 86 VAL A O 1
ATOM 698 N N . GLY A 1 87 ? -6.076 -12.155 19.031 1.00 88.25 87 GLY A N 1
ATOM 699 C CA . GLY A 1 87 ? -4.879 -12.251 19.870 1.00 88.25 87 GLY A CA 1
ATOM 700 C C . GLY A 1 87 ? -4.520 -10.966 20.629 1.00 88.25 87 GLY A C 1
ATOM 701 O O . GLY A 1 87 ? -3.406 -10.859 21.131 1.00 88.25 87 GLY A O 1
ATOM 702 N N . GLY A 1 88 ? -5.399 -9.959 20.657 1.00 91.81 88 GLY A N 1
ATOM 703 C CA . GLY A 1 88 ? -5.171 -8.674 21.324 1.00 91.81 88 GLY A CA 1
ATOM 704 C C . GLY A 1 88 ? -4.236 -7.729 20.567 1.00 91.81 88 GLY A C 1
ATOM 705 O O . GLY A 1 88 ? -3.939 -6.638 21.048 1.00 91.81 88 GLY A O 1
ATOM 706 N N . THR A 1 89 ? -3.779 -8.119 19.374 1.00 95.94 89 THR A N 1
ATOM 707 C CA . THR A 1 89 ? -2.990 -7.238 18.511 1.00 95.94 89 THR A CA 1
ATOM 708 C C . THR A 1 89 ? -3.884 -6.135 17.958 1.00 95.94 89 THR A C 1
ATOM 710 O O . THR A 1 89 ? -4.942 -6.406 17.389 1.00 95.94 89 THR A O 1
ATOM 713 N N . VAL A 1 90 ? -3.455 -4.884 18.112 1.00 96.31 90 VAL A N 1
ATOM 714 C CA . VAL A 1 90 ? -4.214 -3.707 17.677 1.00 96.31 90 VAL A CA 1
ATOM 715 C C . VAL A 1 90 ? -3.433 -2.957 16.615 1.00 96.31 90 VAL A C 1
ATOM 717 O O . VAL A 1 90 ? -2.318 -2.520 16.874 1.00 96.31 90 VAL A O 1
ATOM 720 N N . THR A 1 91 ? -4.037 -2.750 15.450 1.00 96.44 91 THR A N 1
ATOM 721 C CA . THR A 1 91 ? -3.540 -1.848 14.405 1.00 96.44 91 THR A CA 1
ATOM 722 C C . THR A 1 91 ? -4.439 -0.621 14.359 1.00 96.44 91 THR A C 1
ATOM 724 O O . THR A 1 91 ? -5.640 -0.771 14.179 1.00 96.44 91 THR A O 1
ATOM 727 N N . ALA A 1 92 ? -3.914 0.591 14.514 1.00 96.69 92 ALA A N 1
ATOM 728 C CA . ALA A 1 92 ? -4.727 1.807 14.539 1.00 96.69 92 ALA A CA 1
ATOM 729 C C . ALA A 1 92 ? -4.024 2.998 13.889 1.00 96.69 92 ALA A C 1
ATOM 731 O O . ALA A 1 92 ? -2.796 3.112 13.927 1.00 96.69 92 ALA A O 1
ATOM 732 N N . VAL A 1 93 ? -4.817 3.908 13.320 1.00 95.75 93 VAL A N 1
ATOM 733 C CA . VAL A 1 93 ? -4.327 5.225 12.902 1.00 95.75 93 VAL A CA 1
ATOM 734 C C . VAL A 1 93 ? -3.857 5.973 14.143 1.00 95.75 93 VAL A C 1
ATOM 736 O O . VAL A 1 93 ? -4.627 6.187 15.076 1.00 95.75 93 VAL A O 1
ATOM 739 N N . TYR A 1 94 ? -2.586 6.364 14.148 1.00 95.31 94 TYR A N 1
ATOM 740 C CA . TYR A 1 94 ? -1.992 7.144 15.227 1.00 95.31 94 TYR A CA 1
ATOM 741 C C . TYR A 1 94 ? -1.982 8.638 14.901 1.00 95.31 94 TYR A C 1
ATOM 743 O O . TYR A 1 94 ? -2.207 9.462 15.783 1.00 95.31 94 TYR A O 1
ATOM 751 N N . SER A 1 95 ? -1.742 9.001 13.638 1.00 93.19 95 SER A N 1
ATOM 752 C CA . SER A 1 95 ? -1.773 10.400 13.209 1.00 93.19 95 SER A CA 1
ATOM 753 C C . SER A 1 95 ? -2.222 10.569 11.759 1.00 93.19 95 SER A C 1
ATOM 755 O O . SER A 1 95 ? -2.079 9.670 10.923 1.00 93.19 95 SER A O 1
ATOM 757 N N . ARG A 1 96 ? -2.763 11.757 11.478 1.00 89.38 96 ARG A N 1
ATOM 758 C CA . ARG A 1 96 ? -3.094 12.270 10.146 1.00 89.38 96 ARG A CA 1
ATOM 759 C C . ARG A 1 96 ? -2.415 13.630 9.946 1.00 89.38 96 ARG A C 1
ATOM 761 O O . ARG A 1 96 ? -1.979 14.250 10.915 1.00 89.38 96 ARG A O 1
ATOM 768 N N . ASN A 1 97 ? -2.337 14.100 8.701 1.00 82.81 97 ASN A N 1
ATOM 769 C CA . ASN A 1 97 ? -1.855 15.449 8.392 1.00 82.81 97 ASN A CA 1
ATOM 770 C C . ASN A 1 97 ? -2.745 16.538 9.033 1.00 82.81 97 ASN A C 1
ATOM 772 O O . ASN A 1 97 ? -3.829 16.255 9.534 1.00 82.81 97 ASN A O 1
ATOM 776 N N . LEU A 1 98 ? -2.307 17.802 8.986 1.00 69.44 98 LEU A N 1
ATOM 777 C CA . LEU A 1 98 ? -2.992 18.936 9.638 1.00 69.44 98 LEU A CA 1
ATOM 778 C C . LEU A 1 98 ? -4.456 19.133 9.199 1.00 69.44 98 LEU A C 1
ATOM 780 O O . LEU A 1 98 ? -5.252 19.676 9.957 1.00 69.44 98 LEU A O 1
ATOM 784 N N . ALA A 1 99 ? -4.822 18.667 8.003 1.00 70.19 99 ALA A N 1
ATOM 785 C CA . ALA A 1 99 ? -6.194 18.703 7.498 1.00 70.19 99 ALA A CA 1
ATOM 786 C C . ALA A 1 99 ? -7.029 17.457 7.876 1.00 70.19 99 ALA A C 1
ATOM 788 O O . ALA A 1 99 ? -8.179 17.348 7.466 1.00 70.19 99 ALA A O 1
ATOM 789 N N . ASN A 1 100 ? -6.466 16.504 8.631 1.00 71.94 100 ASN A N 1
ATOM 790 C CA . ASN A 1 100 ? -7.057 15.203 8.974 1.00 71.94 100 ASN A CA 1
ATOM 791 C C . ASN A 1 100 ? -7.498 14.355 7.767 1.00 71.94 100 ASN A C 1
ATOM 793 O O . ASN A 1 100 ? -8.337 13.461 7.894 1.00 71.94 100 ASN A O 1
ATOM 797 N N . VAL A 1 101 ? -6.902 14.595 6.601 1.00 74.50 101 VAL A N 1
ATOM 798 C CA . VAL A 1 101 ? -7.246 13.894 5.360 1.00 74.50 101 VAL A CA 1
ATOM 799 C C . VAL A 1 101 ? -6.373 12.654 5.214 1.00 74.50 101 VAL A C 1
ATOM 801 O O . VAL A 1 101 ? -6.874 11.529 5.214 1.00 74.50 10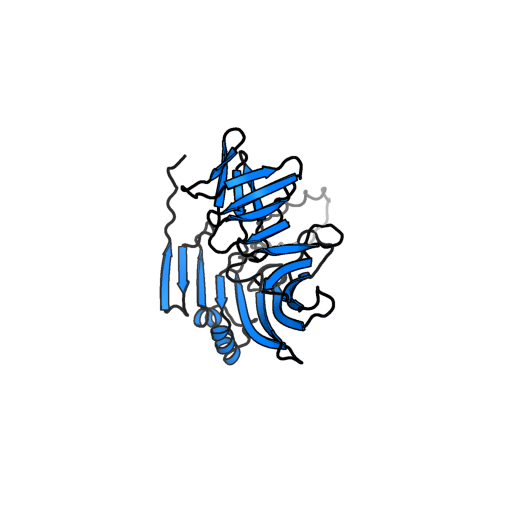1 VAL A O 1
ATOM 804 N N . ASN A 1 102 ? -5.055 12.845 5.187 1.00 81.50 102 ASN A N 1
ATOM 805 C CA . ASN A 1 102 ? -4.098 11.789 4.869 1.00 81.50 102 ASN A CA 1
ATOM 806 C C . ASN A 1 102 ? -3.530 11.177 6.146 1.00 81.50 102 ASN A C 1
ATOM 808 O O . ASN A 1 102 ? -3.053 11.904 7.016 1.00 81.50 102 ASN A O 1
ATOM 812 N N . THR A 1 103 ? -3.544 9.849 6.260 1.00 88.31 103 THR A N 1
ATOM 813 C CA . THR A 1 103 ? -2.884 9.160 7.378 1.00 88.31 103 THR A CA 1
ATOM 814 C C . THR A 1 103 ? -1.381 9.304 7.256 1.00 88.31 103 THR A C 1
ATOM 816 O O . THR A 1 103 ? -0.804 9.000 6.216 1.00 88.31 103 THR A O 1
ATOM 819 N N . THR A 1 104 ? -0.747 9.750 8.331 1.00 91.88 104 THR A N 1
ATOM 820 C CA . THR A 1 104 ? 0.704 9.943 8.409 1.00 91.88 104 THR A CA 1
ATOM 821 C C . THR A 1 104 ? 1.368 8.873 9.258 1.00 91.88 104 THR A C 1
ATOM 823 O O . THR A 1 104 ? 2.537 8.574 9.046 1.00 91.88 104 THR A O 1
ATOM 826 N N . GLU A 1 105 ? 0.637 8.231 10.173 1.00 94.31 105 GLU A N 1
ATOM 827 C CA . GLU A 1 105 ? 1.160 7.111 10.950 1.00 94.31 105 GLU A CA 1
ATOM 828 C C . GLU A 1 105 ? 0.067 6.094 11.288 1.00 94.31 105 GLU A C 1
ATOM 830 O O . GLU A 1 105 ? -0.988 6.448 11.817 1.00 94.31 105 GLU A O 1
ATOM 835 N N . VAL A 1 106 ? 0.356 4.815 11.045 1.00 96.00 106 VAL A N 1
ATOM 836 C CA . VAL A 1 106 ? -0.401 3.675 11.581 1.00 96.00 106 VAL A CA 1
ATOM 837 C C . VAL A 1 106 ? 0.510 2.914 12.529 1.00 96.00 106 VAL A C 1
ATOM 839 O O . VAL A 1 106 ? 1.666 2.653 12.199 1.00 96.00 106 VAL A O 1
ATOM 842 N N . ARG A 1 107 ? 0.001 2.534 13.701 1.00 96.94 107 ARG A N 1
ATOM 843 C CA . ARG A 1 107 ? 0.737 1.709 14.662 1.00 96.94 107 ARG A CA 1
ATOM 844 C C . ARG A 1 107 ? 0.073 0.360 14.838 1.00 96.94 107 ARG A C 1
ATOM 846 O O . ARG A 1 107 ? -1.145 0.294 14.964 1.00 96.94 107 ARG A O 1
ATOM 853 N N . ARG A 1 108 ? 0.885 -0.691 14.883 1.00 96.50 108 ARG A N 1
ATOM 854 C CA . ARG A 1 108 ? 0.494 -2.039 15.281 1.00 96.50 108 ARG A CA 1
ATOM 855 C C . ARG A 1 108 ? 1.155 -2.371 16.610 1.00 96.50 108 ARG A C 1
ATOM 857 O O . ARG A 1 108 ? 2.375 -2.339 16.713 1.00 96.50 108 ARG A O 1
ATOM 864 N N . THR A 1 109 ? 0.354 -2.710 17.606 1.00 97.12 109 THR A N 1
ATOM 865 C CA . THR A 1 109 ? 0.806 -3.050 18.953 1.00 97.12 109 THR A CA 1
ATOM 866 C C . THR A 1 109 ? 0.470 -4.501 19.243 1.00 97.12 109 THR A C 1
ATOM 868 O O . THR A 1 109 ? -0.678 -4.911 19.078 1.00 97.12 109 THR A O 1
ATOM 871 N N . ALA A 1 110 ? 1.462 -5.260 19.698 1.00 95.19 110 ALA A N 1
ATOM 872 C CA . ALA A 1 110 ? 1.299 -6.630 20.162 1.00 95.19 110 ALA A CA 1
ATOM 873 C C . ALA A 1 110 ? 2.047 -6.816 21.485 1.00 95.19 110 ALA A C 1
ATOM 875 O O . ALA A 1 110 ? 3.192 -6.378 21.627 1.00 95.19 110 ALA A O 1
ATOM 876 N N . THR A 1 111 ? 1.411 -7.485 22.444 1.00 93.56 111 THR A N 1
ATOM 877 C CA . THR A 1 111 ? 2.012 -7.802 23.743 1.00 93.56 111 THR A CA 1
ATOM 878 C C . THR A 1 111 ? 2.179 -9.307 23.861 1.00 93.56 111 THR A C 1
ATOM 880 O O . THR A 1 111 ? 1.224 -10.060 23.693 1.00 93.56 111 THR A O 1
ATOM 883 N N . SER A 1 112 ? 3.402 -9.740 24.154 1.00 88.88 112 SER A N 1
ATOM 884 C CA . SER A 1 112 ? 3.724 -11.136 24.438 1.00 88.88 112 SER A CA 1
ATOM 885 C C . SER A 1 112 ? 4.442 -11.203 25.781 1.00 88.88 112 SER A C 1
ATOM 887 O O . SER A 1 112 ? 5.514 -10.617 25.955 1.00 88.88 112 SER A O 1
ATOM 889 N N . GLY A 1 113 ? 3.834 -11.886 26.754 1.00 87.75 113 GLY A N 1
ATOM 890 C CA . GLY A 1 113 ? 4.279 -11.828 28.146 1.00 87.75 113 GLY A CA 1
ATOM 891 C C . GLY A 1 113 ? 4.238 -10.390 28.675 1.00 87.75 113 GLY A C 1
ATOM 892 O O . GLY A 1 113 ? 3.225 -9.710 28.554 1.00 87.75 113 GLY A O 1
ATOM 893 N N . SER A 1 114 ? 5.350 -9.912 29.235 1.00 86.38 114 SER A N 1
ATOM 894 C CA . SER A 1 114 ? 5.498 -8.531 29.720 1.00 86.38 114 SER A CA 1
ATOM 895 C C . SER A 1 114 ? 6.011 -7.544 28.664 1.00 86.38 114 SER A C 1
ATOM 897 O O . SER A 1 114 ? 6.124 -6.354 28.949 1.00 86.38 114 SER A O 1
ATOM 899 N N . THR A 1 115 ? 6.349 -8.011 27.455 1.00 89.25 115 THR A N 1
ATOM 900 C CA . THR A 1 115 ? 6.954 -7.163 26.420 1.00 89.25 115 THR A CA 1
ATOM 901 C C . THR A 1 115 ? 5.907 -6.703 25.418 1.00 89.25 115 THR A C 1
ATOM 903 O O . THR A 1 115 ? 5.312 -7.512 24.704 1.00 89.25 115 THR A O 1
ATOM 906 N N . THR A 1 116 ? 5.729 -5.388 25.321 1.00 94.69 116 THR A N 1
ATOM 907 C CA . THR A 1 116 ? 4.915 -4.758 24.278 1.00 94.69 116 THR A CA 1
ATOM 908 C C . THR A 1 116 ? 5.810 -4.305 23.137 1.00 94.69 116 THR A C 1
ATOM 910 O O . THR A 1 116 ? 6.686 -3.460 23.316 1.00 94.69 116 THR A O 1
ATOM 913 N N . THR A 1 117 ? 5.562 -4.852 21.952 1.00 96.81 117 THR A N 1
ATOM 914 C CA . THR A 1 117 ? 6.189 -4.412 20.708 1.00 96.81 117 THR A CA 1
ATOM 915 C C . THR A 1 117 ? 5.226 -3.511 19.951 1.00 96.81 117 THR A C 1
ATOM 917 O O . THR A 1 117 ? 4.058 -3.852 19.766 1.00 96.81 117 THR A O 1
ATOM 920 N N . ILE A 1 118 ? 5.731 -2.370 19.494 1.00 97.81 118 ILE A N 1
ATOM 921 C CA . ILE A 1 118 ? 5.012 -1.431 18.641 1.00 97.81 118 ILE A CA 1
ATOM 922 C C . ILE A 1 118 ? 5.742 -1.356 17.306 1.00 97.81 118 ILE A C 1
ATOM 924 O O . ILE A 1 118 ? 6.915 -0.999 17.248 1.00 97.81 118 ILE A O 1
ATOM 928 N N . GLU A 1 119 ? 5.042 -1.666 16.229 1.00 97.50 119 GLU A N 1
ATOM 929 C CA . GLU A 1 119 ? 5.451 -1.361 14.865 1.00 97.50 119 GLU A CA 1
ATOM 930 C C . GLU A 1 119 ? 4.748 -0.078 14.416 1.00 97.50 119 GLU A C 1
ATOM 932 O O . GLU A 1 119 ? 3.557 0.103 14.654 1.00 97.50 119 GLU A O 1
ATOM 937 N N . SER A 1 120 ? 5.481 0.833 13.788 1.00 97.31 120 SER A N 1
ATOM 938 C CA . SER A 1 120 ? 4.974 2.096 13.253 1.00 97.31 120 SER A CA 1
ATOM 939 C C . SER A 1 120 ? 5.263 2.139 11.760 1.00 97.31 120 SER A C 1
ATOM 941 O O . SER A 1 120 ? 6.410 1.970 11.342 1.00 97.31 120 SER A O 1
ATOM 943 N N . PHE A 1 121 ? 4.204 2.340 10.981 1.00 96.25 121 PHE A N 1
ATOM 944 C CA . PHE A 1 121 ? 4.235 2.613 9.552 1.00 96.25 121 PHE A CA 1
ATOM 945 C C . PHE A 1 121 ? 4.066 4.119 9.379 1.00 96.25 121 PHE A C 1
ATOM 947 O O . PHE A 1 121 ? 2.975 4.648 9.604 1.00 96.25 121 PHE A O 1
ATOM 954 N N . LEU A 1 122 ? 5.153 4.803 9.035 1.00 95.38 122 LEU A N 1
ATOM 955 C CA . LEU A 1 122 ? 5.185 6.246 8.833 1.00 95.38 122 LEU A CA 1
ATOM 956 C C . LEU A 1 122 ? 5.071 6.553 7.339 1.00 95.38 122 LEU A C 1
ATOM 958 O O . LEU A 1 122 ? 5.863 6.046 6.548 1.00 95.38 122 LEU A O 1
ATOM 962 N N . TYR A 1 123 ? 4.096 7.377 6.971 1.00 92.25 123 TYR A N 1
ATOM 963 C CA . TYR A 1 123 ? 3.752 7.700 5.588 1.00 92.25 123 TYR A CA 1
ATOM 964 C C . TYR A 1 123 ? 4.190 9.126 5.254 1.00 92.25 123 TYR A C 1
ATOM 966 O O . TYR A 1 123 ? 3.838 10.069 5.966 1.00 92.25 123 TYR A O 1
ATOM 974 N N . SER A 1 124 ? 4.931 9.279 4.158 1.00 91.50 124 SER A N 1
ATOM 975 C CA . SER A 1 124 ? 5.336 10.578 3.607 1.00 91.50 124 SER A CA 1
ATOM 976 C C . SER A 1 124 ? 4.689 10.806 2.250 1.00 91.50 124 SER A C 1
ATOM 978 O O . SER A 1 124 ? 4.495 9.858 1.492 1.00 91.50 124 SER A O 1
ATOM 980 N N . TYR A 1 125 ? 4.388 12.064 1.940 1.00 89.06 125 TYR A N 1
ATOM 981 C CA . TYR A 1 125 ? 3.689 12.465 0.722 1.00 89.06 125 TYR A CA 1
ATOM 982 C C . TYR A 1 125 ? 4.439 13.596 0.010 1.00 89.06 125 TYR A C 1
ATOM 984 O O . TYR A 1 125 ? 5.144 14.362 0.666 1.00 89.06 125 TYR A O 1
ATOM 992 N N . ASP A 1 126 ? 4.279 13.716 -1.309 1.00 84.75 126 ASP A N 1
ATOM 993 C CA . ASP A 1 126 ? 4.887 14.784 -2.122 1.00 84.75 126 ASP A CA 1
ATOM 994 C C . ASP A 1 126 ? 4.302 16.179 -1.826 1.00 84.75 126 ASP A C 1
ATOM 996 O O . ASP A 1 126 ? 5.030 17.170 -1.821 1.00 84.75 126 ASP A O 1
ATOM 1000 N N . ASN A 1 127 ? 3.006 16.261 -1.516 1.00 75.94 127 ASN A N 1
ATOM 1001 C CA . ASN A 1 127 ? 2.317 17.501 -1.173 1.00 75.94 127 ASN A CA 1
ATOM 1002 C C . ASN A 1 127 ? 1.325 17.312 -0.016 1.00 75.94 127 ASN A C 1
ATOM 1004 O O . ASN A 1 127 ? 0.127 17.132 -0.206 1.00 75.94 127 ASN A O 1
ATOM 1008 N N . VAL A 1 128 ? 1.792 17.441 1.223 1.00 63.31 128 VAL A N 1
ATOM 1009 C CA . VAL A 1 128 ? 0.950 17.242 2.420 1.00 63.31 128 VAL A CA 1
ATOM 1010 C C . VAL A 1 128 ? -0.267 18.179 2.538 1.00 63.31 128 VAL A C 1
ATOM 1012 O O . VAL A 1 128 ? -1.145 17.897 3.358 1.00 63.31 128 VAL A O 1
ATOM 1015 N N . ALA A 1 129 ? -0.336 19.259 1.747 1.00 59.19 129 ALA A N 1
ATOM 1016 C CA . ALA A 1 129 ? -1.437 20.227 1.719 1.00 59.19 129 ALA A CA 1
ATOM 1017 C C . ALA A 1 129 ? -2.376 20.078 0.501 1.00 59.19 129 ALA A C 1
ATOM 1019 O O . ALA A 1 129 ? -3.412 20.740 0.450 1.00 59.19 129 ALA A O 1
ATOM 1020 N N . GLY A 1 130 ? -2.032 19.235 -0.479 1.00 59.69 130 GLY A N 1
ATOM 1021 C CA . GLY A 1 130 ? -2.858 18.979 -1.659 1.00 59.69 130 GLY A CA 1
ATOM 1022 C C . GLY A 1 130 ? -4.043 18.046 -1.364 1.00 59.69 130 GLY A C 1
ATOM 1023 O O . GLY A 1 130 ? -3.975 17.248 -0.427 1.00 59.69 130 GLY A O 1
ATOM 1024 N N . PRO A 1 131 ? -5.129 18.105 -2.160 1.00 55.28 131 PRO A N 1
ATOM 1025 C CA . PRO A 1 131 ? -6.306 17.259 -1.951 1.00 55.28 131 PRO A CA 1
ATOM 1026 C C . PRO A 1 131 ? -6.058 15.772 -2.262 1.00 55.28 131 PRO A C 1
ATOM 1028 O O . PRO A 1 131 ? -6.771 14.928 -1.729 1.00 55.28 131 PRO A O 1
ATOM 1031 N N . LEU A 1 132 ? -5.066 15.448 -3.101 1.00 70.38 132 LEU A N 1
ATOM 1032 C CA . LEU A 1 132 ? -4.738 14.085 -3.544 1.00 70.38 132 LEU A CA 1
ATOM 1033 C C . LEU A 1 132 ? -3.216 13.919 -3.692 1.00 70.38 132 LEU A C 1
ATOM 1035 O O . LEU A 1 132 ? -2.714 13.916 -4.815 1.00 70.38 132 LEU A O 1
ATOM 1039 N N . PRO A 1 133 ? -2.446 13.875 -2.594 1.00 81.88 133 PRO A N 1
ATOM 1040 C CA . PRO A 1 133 ? -1.004 13.776 -2.714 1.00 81.88 133 PRO A CA 1
ATOM 1041 C C . PRO A 1 133 ? -0.544 12.344 -2.948 1.00 81.88 133 PRO A C 1
ATOM 1043 O O . PRO A 1 133 ? -1.146 11.387 -2.453 1.00 81.88 133 PRO A O 1
ATOM 1046 N N . ASN A 1 134 ? 0.568 12.204 -3.657 1.00 86.25 134 ASN A N 1
ATOM 1047 C CA . ASN A 1 134 ? 1.163 10.909 -3.913 1.00 86.25 134 ASN A CA 1
ATOM 1048 C C . ASN A 1 134 ? 1.984 10.464 -2.703 1.00 86.25 134 ASN A C 1
ATOM 1050 O O . ASN A 1 13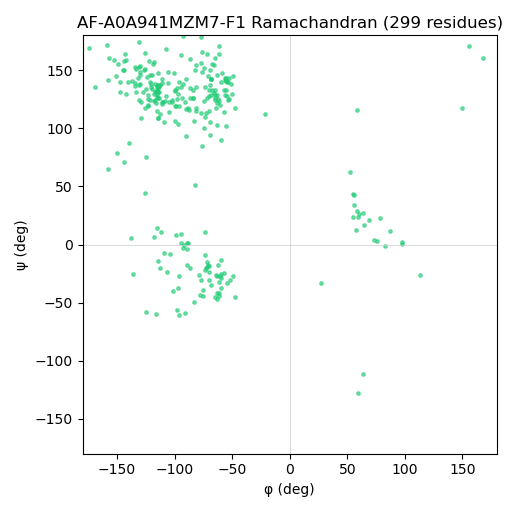4 ? 2.745 11.236 -2.115 1.00 86.25 134 ASN A O 1
ATOM 1054 N N . LEU A 1 135 ? 1.835 9.197 -2.326 1.00 88.56 135 LEU A N 1
ATOM 1055 C CA . LEU A 1 135 ? 2.609 8.587 -1.250 1.00 88.56 135 LEU A CA 1
ATOM 1056 C C . LEU A 1 135 ? 4.048 8.366 -1.723 1.00 88.56 135 LEU A C 1
ATOM 1058 O O . LEU A 1 135 ? 4.282 7.524 -2.574 1.00 88.56 135 LEU A O 1
ATOM 1062 N N . THR A 1 136 ? 5.024 9.060 -1.149 1.00 92.44 136 THR A N 1
ATOM 1063 C CA . THR A 1 136 ? 6.427 8.999 -1.592 1.00 92.44 136 THR A CA 1
ATOM 1064 C C . THR A 1 136 ? 7.275 8.028 -0.786 1.00 92.44 136 THR A C 1
ATOM 1066 O O . THR A 1 136 ? 8.235 7.466 -1.315 1.00 92.44 136 THR A O 1
ATOM 1069 N N . ASN A 1 137 ? 6.924 7.776 0.478 1.00 93.56 137 ASN A N 1
ATOM 1070 C CA . ASN A 1 137 ? 7.644 6.822 1.316 1.00 93.56 137 ASN A CA 1
ATOM 1071 C C . ASN A 1 137 ? 6.744 6.181 2.377 1.00 93.56 137 ASN A C 1
ATOM 1073 O O . ASN A 1 137 ? 5.865 6.832 2.945 1.00 93.56 137 ASN A O 1
ATOM 1077 N N . VAL A 1 138 ? 7.010 4.908 2.666 1.00 94.50 138 VAL A N 1
ATOM 1078 C CA . VAL A 1 138 ? 6.536 4.217 3.867 1.00 94.50 138 VAL A CA 1
ATOM 1079 C C . VAL A 1 138 ? 7.739 3.682 4.621 1.00 94.50 138 VAL A C 1
ATOM 1081 O O . VAL A 1 138 ? 8.458 2.836 4.094 1.00 94.50 138 VAL A O 1
ATOM 1084 N N . LEU A 1 139 ? 7.917 4.120 5.864 1.00 96.44 139 LEU A N 1
ATOM 1085 C CA . LEU A 1 139 ? 8.938 3.618 6.778 1.00 96.44 139 LEU A CA 1
ATOM 1086 C C . LEU A 1 139 ? 8.295 2.717 7.833 1.00 96.44 139 LEU A C 1
ATOM 1088 O O . LEU A 1 139 ? 7.439 3.164 8.595 1.00 96.44 139 LEU A O 1
ATOM 1092 N N . LEU A 1 140 ? 8.750 1.468 7.918 1.00 97.44 140 LEU A N 1
ATOM 1093 C CA . LEU A 1 140 ? 8.496 0.584 9.049 1.00 97.44 140 LEU A CA 1
ATOM 1094 C C . LEU A 1 140 ? 9.613 0.739 10.084 1.00 97.44 140 LEU A C 1
ATOM 1096 O O . LEU A 1 140 ? 10.788 0.474 9.809 1.00 97.44 140 LEU A O 1
ATOM 1100 N N . ARG A 1 141 ? 9.224 1.094 11.305 1.00 98.06 141 ARG A N 1
ATOM 1101 C CA . ARG A 1 141 ? 10.097 1.153 12.482 1.00 98.06 141 ARG A CA 1
ATOM 1102 C C . ARG A 1 141 ? 9.462 0.419 13.659 1.00 98.06 141 ARG A C 1
ATOM 1104 O O . ARG A 1 141 ? 8.240 0.320 13.745 1.00 98.06 141 ARG A O 1
ATOM 1111 N N . ARG A 1 142 ? 10.281 -0.094 14.574 1.00 97.94 142 ARG A N 1
ATOM 1112 C CA . ARG A 1 142 ? 9.841 -0.887 15.729 1.00 97.94 142 ARG A CA 1
ATOM 1113 C C . ARG A 1 142 ? 10.336 -0.292 17.041 1.00 97.94 142 ARG A C 1
ATOM 1115 O O . ARG A 1 142 ? 11.449 0.218 17.107 1.00 97.94 142 ARG A O 1
ATOM 1122 N N . SER A 1 143 ? 9.513 -0.388 18.076 1.00 97.75 143 SER A N 1
ATOM 1123 C CA . SER A 1 143 ? 9.817 -0.004 19.450 1.00 97.75 143 SER A CA 1
ATOM 1124 C C . SER A 1 143 ? 9.403 -1.114 20.413 1.00 97.75 143 SER A C 1
ATOM 1126 O O . SER A 1 143 ? 8.369 -1.750 20.220 1.00 97.75 143 SER A O 1
ATOM 1128 N N . THR A 1 144 ? 10.188 -1.330 21.465 1.00 95.94 144 THR A N 1
ATOM 1129 C CA . THR A 1 144 ? 9.878 -2.256 22.573 1.00 95.94 144 THR A CA 1
ATOM 1130 C C . THR A 1 144 ? 9.768 -1.541 23.924 1.00 95.94 144 THR A C 1
ATOM 1132 O O . THR A 1 144 ? 9.621 -2.180 24.960 1.00 95.94 144 THR A O 1
ATOM 1135 N N . ASN A 1 145 ? 9.822 -0.205 23.930 1.00 92.88 145 ASN A N 1
ATOM 1136 C CA . ASN A 1 145 ? 9.792 0.640 25.129 1.00 92.88 145 ASN A CA 1
ATOM 1137 C C . ASN A 1 145 ? 8.682 1.701 25.056 1.00 92.88 145 ASN A C 1
ATOM 1139 O O . ASN A 1 145 ? 8.890 2.882 25.345 1.00 92.88 145 ASN A O 1
ATOM 1143 N N . GLY A 1 146 ? 7.496 1.277 24.614 1.00 90.06 146 GLY A N 1
ATOM 1144 C CA . GLY A 1 146 ? 6.313 2.138 24.560 1.00 90.06 146 GLY A CA 1
ATOM 1145 C C . GLY A 1 146 ? 6.390 3.264 23.523 1.00 90.06 146 GLY A C 1
ATOM 1146 O O . GLY A 1 146 ? 5.666 4.244 23.645 1.00 90.06 146 GLY A O 1
ATOM 1147 N N . GLY A 1 147 ? 7.252 3.145 22.508 1.00 92.88 147 GLY A N 1
ATOM 1148 C CA . GLY A 1 147 ? 7.425 4.169 21.475 1.00 92.88 147 GLY A CA 1
ATOM 1149 C C . GLY A 1 147 ? 8.441 5.257 21.829 1.00 92.88 147 GLY A C 1
ATOM 1150 O O . GLY A 1 147 ? 8.499 6.262 21.121 1.00 92.88 147 GLY A O 1
ATOM 1151 N N . SER A 1 148 ? 9.231 5.069 22.893 1.00 93.56 148 SER A N 1
ATOM 1152 C CA . SER A 1 148 ? 10.234 6.048 23.343 1.00 93.56 148 SER A CA 1
ATOM 1153 C C . SER A 1 148 ? 11.479 6.049 22.455 1.00 93.56 148 SER A C 1
ATOM 1155 O O . SER A 1 148 ? 12.020 7.103 22.136 1.00 93.56 148 SER A O 1
ATOM 1157 N N . THR A 1 149 ? 11.923 4.869 22.019 1.00 96.44 149 THR A N 1
ATOM 1158 C CA . THR A 1 149 ? 12.967 4.714 21.002 1.00 96.44 149 THR A CA 1
ATOM 1159 C C . THR A 1 149 ? 12.465 3.840 19.863 1.00 96.44 149 THR A C 1
ATOM 1161 O O . THR A 1 149 ? 11.609 2.972 20.050 1.00 96.44 149 THR A O 1
ATOM 1164 N N . TRP A 1 150 ? 13.007 4.089 18.673 1.00 97.75 150 TRP A N 1
ATOM 1165 C CA . TRP A 1 150 ? 12.620 3.411 17.445 1.00 97.75 150 TRP A CA 1
ATOM 1166 C C . TRP A 1 150 ? 13.849 2.895 16.713 1.00 97.75 150 TRP A C 1
ATOM 1168 O O . TRP A 1 150 ? 14.846 3.602 16.581 1.00 97.75 150 TRP A O 1
ATOM 1178 N N . THR A 1 151 ? 13.743 1.682 16.192 1.00 97.81 151 THR A N 1
ATOM 1179 C CA . THR A 1 151 ? 14.721 1.091 15.281 1.00 97.81 151 THR A CA 1
ATOM 1180 C C . THR A 1 151 ? 14.073 0.923 13.916 1.00 97.81 151 THR A C 1
ATOM 1182 O O . THR A 1 151 ? 12.960 0.405 13.815 1.00 97.81 151 THR A O 1
ATOM 1185 N N . ASN A 1 152 ? 14.754 1.371 12.864 1.00 98.25 152 ASN A N 1
ATOM 1186 C CA . ASN A 1 152 ? 14.314 1.159 11.487 1.00 98.25 152 ASN A CA 1
ATOM 1187 C C . ASN A 1 152 ? 14.296 -0.340 11.156 1.00 98.25 152 ASN A C 1
ATOM 1189 O O . ASN A 1 152 ? 15.128 -1.098 11.651 1.00 98.25 152 ASN A O 1
ATOM 1193 N N . VAL A 1 153 ? 13.346 -0.761 10.321 1.00 97.81 153 VAL A N 1
ATOM 1194 C CA . VAL A 1 153 ? 13.195 -2.166 9.911 1.00 97.81 153 VAL A CA 1
ATOM 1195 C C . VAL A 1 153 ? 13.217 -2.283 8.393 1.00 97.81 153 VAL A C 1
ATOM 1197 O O . VAL A 1 153 ? 14.059 -2.984 7.840 1.00 97.81 153 VAL A O 1
ATOM 1200 N N . ALA A 1 154 ? 12.305 -1.589 7.717 1.00 97.56 154 ALA A N 1
ATOM 1201 C CA . ALA A 1 154 ? 12.150 -1.645 6.269 1.00 97.56 154 ALA A CA 1
ATOM 1202 C C . ALA A 1 154 ? 11.565 -0.331 5.752 1.00 97.56 154 ALA A C 1
ATOM 1204 O O . ALA A 1 154 ? 10.914 0.394 6.504 1.00 97.56 154 ALA A O 1
ATOM 1205 N N . GLN A 1 155 ? 11.749 -0.045 4.470 1.00 96.69 155 GLN A N 1
ATOM 1206 C CA . GLN A 1 155 ? 11.063 1.056 3.808 1.00 96.69 155 GLN A CA 1
ATOM 1207 C C . GLN A 1 155 ? 10.663 0.708 2.377 1.00 96.69 155 GLN A C 1
ATOM 1209 O O . GLN A 1 155 ? 11.236 -0.185 1.751 1.00 96.69 155 GLN A O 1
ATOM 1214 N N . ALA A 1 156 ? 9.687 1.447 1.864 1.00 95.19 156 ALA A N 1
ATOM 1215 C CA . ALA A 1 156 ? 9.333 1.489 0.455 1.00 95.19 156 ALA A CA 1
ATOM 1216 C C . ALA A 1 156 ? 9.309 2.946 -0.008 1.00 95.19 156 ALA A C 1
ATOM 1218 O O . ALA A 1 156 ? 8.688 3.783 0.645 1.00 95.19 156 ALA A O 1
ATOM 1219 N N . THR A 1 157 ? 9.959 3.229 -1.132 1.00 95.69 157 THR A N 1
ATOM 1220 C CA . THR A 1 157 ? 9.997 4.551 -1.764 1.00 95.69 157 THR A CA 1
ATOM 1221 C C . THR A 1 157 ? 9.348 4.475 -3.135 1.00 95.69 157 THR A C 1
ATOM 1223 O O . THR A 1 157 ? 9.574 3.512 -3.871 1.00 95.69 157 THR A O 1
ATOM 1226 N N . TYR A 1 158 ? 8.555 5.489 -3.467 1.00 94.12 158 TYR A N 1
ATOM 1227 C CA . TYR A 1 158 ? 7.717 5.520 -4.659 1.00 94.12 158 TYR A CA 1
ATOM 1228 C C . TYR A 1 158 ? 8.101 6.699 -5.549 1.00 94.12 158 TYR A C 1
ATOM 1230 O O . TYR A 1 158 ? 8.331 7.806 -5.057 1.00 94.12 158 TYR A O 1
ATOM 1238 N N . THR A 1 159 ? 8.141 6.464 -6.858 1.00 94.25 159 THR A N 1
ATOM 1239 C CA . THR A 1 159 ? 8.231 7.525 -7.868 1.00 94.25 159 THR A CA 1
ATOM 1240 C C . THR A 1 159 ? 7.011 7.489 -8.766 1.00 94.25 159 THR A C 1
ATOM 1242 O O . THR A 1 159 ? 6.381 6.442 -8.926 1.00 94.25 159 THR A O 1
ATOM 1245 N N . TYR A 1 160 ? 6.698 8.632 -9.364 1.00 92.00 160 TYR A N 1
ATOM 1246 C CA . TYR A 1 160 ? 5.515 8.822 -10.190 1.00 92.00 160 TYR A CA 1
ATOM 1247 C C . TYR A 1 160 ? 5.905 9.454 -11.518 1.00 92.00 160 TYR A C 1
ATOM 1249 O O . TYR A 1 160 ? 6.873 10.213 -11.586 1.00 92.00 160 TYR A O 1
ATOM 1257 N N . TYR A 1 161 ? 5.156 9.118 -12.560 1.00 91.12 161 TYR A N 1
ATOM 1258 C CA . TYR A 1 161 ? 5.262 9.756 -13.858 1.00 91.12 161 TYR A CA 1
ATOM 1259 C C . TYR A 1 161 ? 4.761 11.199 -13.780 1.00 91.12 161 TYR A C 1
ATOM 1261 O O . TYR A 1 161 ? 3.787 11.505 -13.088 1.00 91.12 161 TYR A O 1
ATOM 1269 N N . ALA A 1 162 ? 5.434 12.077 -14.512 1.00 87.19 162 ALA A N 1
ATOM 1270 C CA . ALA A 1 162 ? 5.015 13.446 -14.750 1.00 87.19 162 ALA A CA 1
ATOM 1271 C C . ALA A 1 162 ? 4.229 13.545 -16.065 1.00 87.19 162 ALA A C 1
ATOM 1273 O O . ALA A 1 162 ? 4.339 12.702 -16.955 1.00 87.19 162 ALA A O 1
ATOM 1274 N N . LYS A 1 163 ? 3.490 14.644 -16.247 1.00 81.00 163 LYS A N 1
ATOM 1275 C CA . LYS A 1 163 ? 2.682 14.917 -17.454 1.00 81.00 163 LYS A CA 1
ATOM 1276 C C . LYS A 1 163 ? 3.395 14.737 -18.810 1.00 81.00 163 LYS A C 1
ATOM 1278 O O . LYS A 1 163 ? 2.719 14.509 -19.810 1.00 81.00 163 LYS A O 1
ATOM 1283 N N . ALA A 1 164 ? 4.717 14.905 -18.870 1.00 80.12 164 ALA A N 1
ATOM 1284 C CA . ALA A 1 164 ? 5.497 14.821 -20.109 1.00 80.12 164 ALA A CA 1
ATOM 1285 C C . ALA A 1 164 ? 6.071 13.422 -20.397 1.00 80.12 164 ALA A C 1
ATOM 1287 O O . ALA A 1 164 ? 6.719 13.235 -21.428 1.00 80.12 164 ALA A O 1
ATOM 1288 N N . ASP A 1 165 ? 5.866 12.456 -19.503 1.00 86.06 165 ASP A N 1
ATOM 1289 C CA . ASP A 1 165 ? 6.459 11.135 -19.646 1.00 86.06 165 ASP A CA 1
ATOM 1290 C C . ASP A 1 165 ? 5.738 10.279 -20.697 1.00 86.06 165 ASP A C 1
ATOM 1292 O O . ASP A 1 165 ? 4.537 10.380 -20.927 1.00 86.06 165 ASP A O 1
ATOM 1296 N N . VAL A 1 166 ? 6.505 9.413 -21.363 1.00 84.62 166 VAL A N 1
ATOM 1297 C CA . VAL A 1 166 ? 6.036 8.632 -22.526 1.00 84.62 166 VAL A CA 1
ATOM 1298 C C . VAL A 1 166 ? 5.353 7.318 -22.118 1.00 84.62 166 VAL A C 1
ATOM 1300 O O . VAL A 1 166 ? 4.589 6.742 -22.891 1.00 84.62 166 VAL A O 1
ATOM 1303 N N . TYR A 1 167 ? 5.621 6.832 -20.903 1.00 89.56 167 TYR A N 1
ATOM 1304 C CA . TYR A 1 167 ? 5.213 5.499 -20.429 1.00 89.56 167 TYR A CA 1
ATOM 1305 C C . TYR A 1 167 ? 4.218 5.536 -19.262 1.00 89.56 167 TYR A C 1
ATOM 1307 O O . TYR A 1 167 ? 3.994 4.520 -18.603 1.00 89.56 167 TYR A O 1
ATOM 1315 N N . GLY A 1 168 ? 3.634 6.704 -19.013 1.00 87.12 168 GLY A N 1
ATOM 1316 C CA . GLY A 1 168 ? 2.650 6.958 -17.973 1.00 87.12 168 GLY A CA 1
ATOM 1317 C C . GLY A 1 168 ? 2.115 8.376 -18.086 1.00 87.12 168 GLY A C 1
ATOM 1318 O O . GLY A 1 168 ? 2.631 9.187 -18.850 1.00 87.12 168 GLY A O 1
ATOM 1319 N N . THR A 1 169 ? 1.055 8.658 -17.350 1.00 85.19 169 THR A N 1
ATOM 1320 C CA . THR A 1 169 ? 0.482 9.996 -17.220 1.00 85.19 169 THR A CA 1
ATOM 1321 C C . THR A 1 169 ? 0.780 10.568 -15.838 1.00 85.19 169 THR A C 1
ATOM 1323 O O . THR A 1 169 ? 1.267 9.869 -14.954 1.00 85.19 169 THR A O 1
ATOM 1326 N N . ASP A 1 170 ? 0.538 11.865 -15.656 1.00 85.19 170 ASP A N 1
ATOM 1327 C CA . ASP A 1 170 ? 0.825 12.556 -14.397 1.00 85.19 170 ASP A CA 1
ATOM 1328 C C . ASP A 1 170 ? 0.188 11.838 -13.193 1.00 85.19 170 ASP A C 1
ATOM 1330 O O . ASP A 1 170 ? -1.016 11.578 -13.191 1.00 85.19 170 ASP A O 1
ATOM 1334 N N . GLY A 1 171 ? 1.000 11.503 -12.187 1.00 84.12 171 GLY A N 1
ATOM 1335 C CA . GLY A 1 171 ? 0.554 10.804 -10.977 1.00 84.12 171 GLY A CA 1
ATOM 1336 C C . GLY A 1 171 ? 0.447 9.281 -11.103 1.00 84.12 171 GLY A C 1
ATOM 1337 O O . GLY A 1 171 ? 0.155 8.611 -10.112 1.00 84.12 171 GLY A O 1
ATOM 1338 N N . ASP A 1 172 ? 0.732 8.701 -12.270 1.00 88.25 172 ASP A N 1
ATOM 1339 C CA . ASP A 1 172 ? 0.861 7.251 -12.396 1.00 88.25 172 ASP A CA 1
ATOM 1340 C C . ASP A 1 172 ? 2.091 6.752 -11.636 1.00 88.25 172 ASP A C 1
ATOM 1342 O O . ASP A 1 172 ? 3.187 7.291 -11.779 1.00 88.25 172 ASP A O 1
ATOM 1346 N N . LEU A 1 173 ? 1.942 5.687 -10.846 1.00 91.88 173 LEU A N 1
ATOM 1347 C CA . LEU A 1 173 ? 3.068 5.075 -10.142 1.00 91.88 173 LEU A CA 1
ATOM 1348 C C . LEU A 1 173 ? 4.089 4.557 -11.157 1.00 91.88 173 LEU A C 1
ATOM 1350 O O . LEU A 1 173 ? 3.743 3.717 -11.978 1.00 91.88 173 LEU A O 1
ATOM 1354 N N . GLN A 1 174 ? 5.337 5.002 -11.072 1.00 94.31 174 GLN A N 1
ATOM 1355 C CA . GLN A 1 174 ? 6.413 4.609 -11.978 1.00 94.31 174 GLN A CA 1
ATOM 1356 C C . GLN A 1 174 ? 7.275 3.502 -11.368 1.00 94.31 174 GLN A C 1
ATOM 1358 O O . GLN A 1 174 ? 7.419 2.433 -11.960 1.00 94.31 174 GLN A O 1
ATOM 1363 N N . THR A 1 175 ? 7.840 3.726 -10.177 1.00 95.38 175 THR A N 1
ATOM 1364 C CA . THR A 1 175 ? 8.646 2.708 -9.491 1.00 95.38 175 THR A CA 1
ATOM 1365 C C . THR A 1 175 ? 8.310 2.576 -8.018 1.00 95.38 175 THR A C 1
ATOM 1367 O O . THR A 1 175 ? 7.898 3.530 -7.362 1.00 95.38 175 THR A O 1
ATOM 1370 N N . VAL A 1 176 ? 8.541 1.373 -7.496 1.00 95.56 176 VAL A N 1
ATOM 1371 C CA . VAL A 1 176 ? 8.574 1.084 -6.061 1.00 95.56 176 VAL A CA 1
ATOM 1372 C C . VAL A 1 176 ? 9.925 0.467 -5.757 1.00 95.56 176 VAL A C 1
ATOM 1374 O O . VAL A 1 176 ? 10.224 -0.603 -6.281 1.00 95.56 176 VAL A O 1
ATOM 1377 N N . THR A 1 177 ? 10.720 1.094 -4.898 1.00 96.12 177 THR A N 1
ATOM 1378 C CA . THR A 1 177 ? 11.967 0.507 -4.394 1.00 96.12 177 THR A CA 1
ATOM 1379 C C . THR A 1 177 ? 11.812 0.165 -2.924 1.00 96.12 177 THR A C 1
ATOM 1381 O O . THR A 1 177 ? 11.506 1.037 -2.111 1.00 96.12 177 THR A O 1
ATOM 1384 N N . THR A 1 178 ? 12.017 -1.100 -2.575 1.00 95.75 178 THR A N 1
ATOM 1385 C CA . THR A 1 178 ? 11.985 -1.574 -1.190 1.00 95.75 178 THR A CA 1
ATOM 1386 C C . THR A 1 178 ? 13.396 -1.730 -0.647 1.00 95.75 178 THR A C 1
ATOM 1388 O O . THR A 1 178 ? 14.314 -2.079 -1.387 1.00 95.75 178 THR A O 1
ATOM 1391 N N . ALA A 1 179 ? 13.571 -1.491 0.650 1.00 97.19 179 ALA A N 1
ATOM 1392 C CA . ALA A 1 179 ? 14.844 -1.662 1.336 1.00 97.19 179 ALA A CA 1
ATOM 1393 C C . ALA A 1 179 ? 14.653 -2.183 2.763 1.00 97.19 179 ALA A C 1
ATOM 1395 O O . ALA A 1 179 ? 13.653 -1.871 3.411 1.00 97.19 179 ALA A O 1
ATOM 1396 N N . ASN A 1 180 ? 15.634 -2.933 3.258 1.00 98.00 180 ASN A N 1
ATOM 1397 C CA . ASN A 1 180 ? 15.731 -3.356 4.652 1.00 98.00 180 ASN A CA 1
ATOM 1398 C C . ASN A 1 180 ? 16.825 -2.564 5.364 1.00 98.00 180 ASN A C 1
ATOM 1400 O O . ASN A 1 180 ? 17.817 -2.161 4.759 1.00 98.00 180 ASN A O 1
ATOM 1404 N N . TRP A 1 181 ? 16.639 -2.326 6.658 1.00 98.12 181 TRP A N 1
ATOM 1405 C CA . TRP A 1 181 ? 17.660 -1.704 7.489 1.00 98.12 181 TRP A CA 1
ATOM 1406 C C . TRP A 1 181 ? 18.643 -2.765 7.986 1.00 98.12 181 TRP A C 1
ATOM 1408 O O . TRP A 1 181 ? 18.222 -3.736 8.614 1.00 98.12 181 TRP A O 1
ATOM 1418 N N . ASN A 1 182 ? 19.944 -2.570 7.758 1.00 96.69 182 ASN A N 1
ATOM 1419 C CA . ASN A 1 182 ? 20.985 -3.502 8.218 1.00 96.69 182 ASN A CA 1
ATOM 1420 C C . ASN A 1 182 ? 21.614 -3.119 9.574 1.00 96.69 182 ASN A C 1
ATOM 1422 O O . ASN A 1 182 ? 22.519 -3.795 10.057 1.00 96.69 182 ASN A O 1
ATOM 1426 N N . GLY A 1 183 ? 21.152 -2.024 10.188 1.00 95.44 183 GLY A N 1
ATOM 1427 C CA . GLY A 1 183 ? 21.705 -1.470 11.427 1.00 95.44 183 GLY A CA 1
ATOM 1428 C C . GLY A 1 183 ? 22.374 -0.106 11.246 1.00 95.44 183 GLY A C 1
ATOM 1429 O O . GLY A 1 183 ? 22.362 0.686 12.186 1.00 95.44 183 GLY A O 1
ATOM 1430 N N . SER A 1 184 ? 22.878 0.205 10.048 1.00 95.88 184 SER A N 1
ATOM 1431 C CA . SER A 1 184 ? 23.575 1.467 9.749 1.00 95.88 184 SER A CA 1
ATOM 1432 C C . SER A 1 184 ? 23.178 2.110 8.418 1.00 95.88 184 SER A C 1
ATOM 1434 O O . SER A 1 184 ? 23.280 3.330 8.281 1.00 95.88 184 SER A O 1
ATOM 1436 N N . ALA A 1 185 ? 22.707 1.321 7.455 1.00 96.50 185 ALA A N 1
ATOM 1437 C CA . ALA A 1 185 ? 22.309 1.769 6.131 1.00 96.50 185 ALA A CA 1
ATOM 1438 C C . ALA A 1 185 ? 21.075 1.010 5.616 1.00 96.50 185 ALA A C 1
ATOM 1440 O O . ALA A 1 185 ? 20.690 -0.051 6.119 1.00 96.50 185 ALA A O 1
ATOM 1441 N N . TRP A 1 186 ? 20.455 1.585 4.586 1.00 98.25 186 TRP A N 1
ATOM 1442 C CA . TRP A 1 186 ? 19.392 0.942 3.823 1.00 98.25 186 TRP A CA 1
ATOM 1443 C C . TRP A 1 186 ? 19.987 0.050 2.738 1.00 98.25 186 TRP A C 1
ATOM 1445 O O . TRP A 1 186 ? 20.752 0.518 1.897 1.00 98.25 186 TRP A O 1
ATOM 1455 N N . GLU A 1 187 ? 19.584 -1.214 2.728 1.00 97.88 187 GLU A N 1
ATOM 1456 C CA . GLU A 1 187 ? 19.919 -2.174 1.683 1.00 97.88 187 GLU A CA 1
ATOM 1457 C C . GLU A 1 187 ? 18.696 -2.398 0.800 1.00 97.88 187 GLU A C 1
ATOM 1459 O O . GLU A 1 187 ? 17.680 -2.927 1.259 1.00 97.88 187 GLU A O 1
ATOM 1464 N N . ASN A 1 188 ? 18.775 -1.982 -0.465 1.00 97.06 188 ASN A N 1
ATOM 1465 C CA . ASN A 1 188 ? 17.685 -2.184 -1.413 1.00 97.06 188 ASN A CA 1
ATOM 1466 C C . ASN A 1 188 ? 17.442 -3.682 -1.618 1.00 97.06 188 ASN A C 1
ATOM 1468 O O . ASN A 1 188 ? 18.338 -4.426 -2.007 1.00 97.06 188 ASN A O 1
ATOM 1472 N N . THR A 1 189 ? 16.204 -4.110 -1.402 1.00 95.31 189 THR A N 1
ATOM 1473 C CA . THR A 1 189 ? 15.750 -5.474 -1.682 1.00 95.31 189 THR A CA 1
ATOM 1474 C C . THR A 1 189 ? 15.226 -5.614 -3.106 1.00 95.31 189 THR A C 1
ATOM 1476 O O . THR A 1 189 ? 15.146 -6.728 -3.619 1.00 95.31 189 THR A O 1
ATOM 1479 N N . GLY A 1 190 ? 14.904 -4.497 -3.765 1.00 95.69 190 GLY A N 1
ATOM 1480 C CA . GLY A 1 190 ? 14.593 -4.488 -5.186 1.00 95.69 190 GLY A CA 1
ATOM 1481 C C . GLY A 1 190 ? 13.725 -3.325 -5.641 1.00 95.69 190 GLY A C 1
ATOM 1482 O O . GLY A 1 190 ? 13.175 -2.587 -4.826 1.00 95.69 190 GLY A O 1
ATOM 1483 N N . THR A 1 191 ? 13.586 -3.203 -6.961 1.00 96.88 191 THR A N 1
ATOM 1484 C CA . THR A 1 191 ? 12.762 -2.180 -7.612 1.00 96.88 191 THR A CA 1
ATOM 1485 C C . THR A 1 191 ? 11.732 -2.840 -8.516 1.00 96.88 191 THR A C 1
ATOM 1487 O O . THR A 1 191 ? 12.076 -3.673 -9.346 1.00 96.88 191 THR A O 1
ATOM 1490 N N . THR A 1 192 ? 10.465 -2.468 -8.357 1.00 95.81 192 THR A N 1
ATOM 1491 C CA . THR A 1 192 ? 9.391 -2.822 -9.291 1.00 95.81 192 THR A CA 1
ATOM 1492 C C . THR A 1 192 ? 9.118 -1.637 -10.206 1.00 95.81 192 THR A C 1
ATOM 1494 O O . THR A 1 192 ? 8.983 -0.518 -9.711 1.00 95.81 192 THR A O 1
ATOM 1497 N N . LEU A 1 193 ? 9.015 -1.882 -11.511 1.00 96.25 193 LEU A N 1
ATOM 1498 C CA . LEU A 1 193 ? 8.645 -0.888 -12.522 1.00 96.25 193 LEU A CA 1
ATOM 1499 C C . LEU A 1 193 ? 7.216 -1.135 -13.002 1.00 96.25 193 LEU A C 1
ATOM 1501 O O . LEU A 1 193 ? 6.836 -2.278 -13.258 1.00 96.25 193 LEU A O 1
ATOM 1505 N N . TYR A 1 194 ? 6.471 -0.052 -13.185 1.00 94.50 194 TYR A N 1
ATOM 1506 C CA . TYR A 1 194 ? 5.135 -0.040 -13.765 1.00 94.50 194 TYR A CA 1
ATOM 1507 C C . TYR A 1 194 ? 5.147 0.849 -15.000 1.00 94.50 194 TYR A C 1
ATOM 1509 O O . TYR A 1 194 ? 5.772 1.906 -14.996 1.00 94.50 194 TYR A O 1
ATOM 1517 N N . ARG A 1 195 ? 4.452 0.429 -16.053 1.00 93.25 195 ARG A N 1
ATOM 1518 C CA . ARG A 1 195 ? 4.231 1.238 -17.257 1.00 93.25 195 ARG A CA 1
ATOM 1519 C C . ARG A 1 195 ? 2.783 1.170 -17.666 1.00 93.25 195 ARG A C 1
ATOM 1521 O O . ARG A 1 195 ? 2.156 0.133 -17.480 1.00 93.25 195 ARG A O 1
ATOM 1528 N N . TYR A 1 196 ? 2.293 2.224 -18.294 1.00 91.12 196 TYR A N 1
ATOM 1529 C CA . TYR A 1 196 ? 0.895 2.374 -18.673 1.00 91.12 196 TYR A CA 1
ATOM 1530 C C . TYR A 1 196 ? 0.770 2.487 -20.182 1.00 91.12 196 TYR A C 1
ATOM 1532 O O . TYR A 1 196 ? 1.718 2.861 -20.877 1.00 91.12 196 TYR A O 1
ATOM 1540 N N . VAL A 1 197 ? -0.414 2.147 -20.686 1.00 83.88 197 VAL A N 1
ATOM 1541 C CA . VAL A 1 197 ? -0.740 2.280 -22.100 1.00 83.88 197 VAL A CA 1
ATOM 1542 C C . VAL A 1 197 ? -0.613 3.762 -22.464 1.00 83.88 197 VAL A C 1
ATOM 1544 O O . VAL A 1 197 ? -1.336 4.583 -21.885 1.00 83.88 197 VAL A O 1
ATOM 1547 N N . PRO A 1 198 ? 0.269 4.119 -23.418 1.00 68.19 198 PRO A N 1
ATOM 1548 C CA . PRO A 1 198 ? 0.389 5.491 -23.877 1.00 68.19 198 PRO A CA 1
ATOM 1549 C C . PRO A 1 198 ? -0.976 5.971 -24.355 1.00 68.19 198 PRO A C 1
ATOM 1551 O O . PRO A 1 198 ? -1.628 5.305 -25.165 1.00 68.19 198 PRO A O 1
ATOM 1554 N N . GLN A 1 199 ? -1.430 7.120 -23.860 1.00 60.94 199 GLN A N 1
ATOM 1555 C CA . GLN A 1 199 ? -2.594 7.745 -24.468 1.00 60.94 199 GLN A CA 1
ATOM 1556 C C . GLN A 1 199 ? -2.203 8.135 -25.895 1.00 60.94 199 GLN A C 1
ATOM 1558 O O . GLN A 1 199 ? -1.183 8.814 -26.059 1.00 60.94 199 GLN A O 1
ATOM 1563 N N . PRO A 1 200 ? -2.975 7.766 -26.935 1.00 46.09 200 PRO A N 1
ATOM 1564 C CA . PRO A 1 200 ? -2.863 8.494 -28.182 1.00 46.09 200 PRO A CA 1
ATOM 1565 C C . PRO A 1 200 ? -3.159 9.949 -27.829 1.00 46.09 200 PRO A C 1
ATOM 1567 O O . PRO A 1 200 ? -4.249 10.272 -27.351 1.00 46.09 200 PRO A O 1
ATOM 1570 N N . SER A 1 201 ? -2.152 10.811 -27.965 1.00 44.03 201 SER A N 1
ATOM 1571 C CA . SER A 1 201 ? -2.331 12.246 -27.798 1.00 44.03 201 SER A CA 1
ATOM 1572 C C . SER A 1 201 ? -3.518 12.634 -28.671 1.00 44.03 201 SER A C 1
ATOM 1574 O O . SER A 1 201 ? -3.558 12.226 -29.835 1.00 44.03 201 SER A O 1
ATOM 1576 N N . ALA A 1 202 ? -4.499 13.358 -28.120 1.00 42.25 202 ALA A N 1
ATOM 1577 C CA . ALA A 1 202 ? -5.571 13.914 -28.934 1.00 42.25 202 ALA A CA 1
ATOM 1578 C C . ALA A 1 202 ? -4.904 14.589 -30.134 1.00 42.25 202 ALA A C 1
ATOM 1580 O O . ALA A 1 202 ? -4.059 15.466 -29.950 1.00 42.25 202 ALA A O 1
ATOM 1581 N N . SER A 1 203 ? -5.191 14.096 -31.336 1.00 33.84 203 SER A N 1
ATOM 1582 C CA . SER A 1 203 ? -4.611 14.602 -32.569 1.00 33.84 203 SER A CA 1
ATOM 1583 C C . SER A 1 203 ? -4.904 16.094 -32.632 1.00 33.84 203 SER A C 1
ATOM 1585 O O . SER A 1 203 ? -6.035 16.495 -32.908 1.00 33.84 203 SER A O 1
ATOM 1587 N N . SER A 1 204 ? -3.910 16.925 -32.324 1.00 34.72 204 SER A N 1
ATOM 1588 C CA . SER A 1 204 ? -3.980 18.346 -32.611 1.00 34.72 204 SER A CA 1
ATOM 1589 C C . SER A 1 204 ? -3.907 18.464 -34.121 1.00 34.72 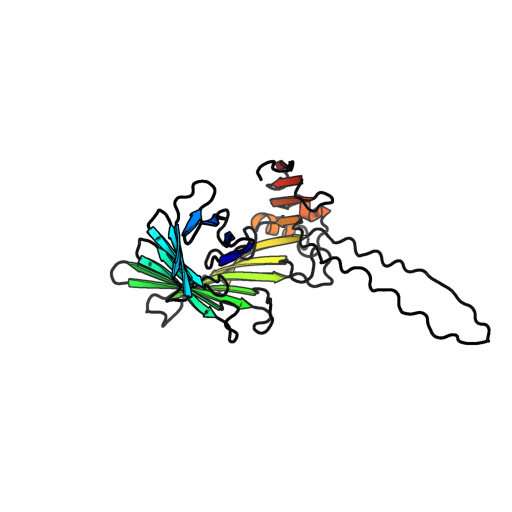204 SER A C 1
ATOM 1591 O O . SER A 1 204 ? -2.826 18.429 -34.704 1.00 34.72 204 SER A O 1
ATOM 1593 N N . SER A 1 205 ? -5.077 18.531 -34.750 1.00 33.94 205 SER A N 1
ATOM 1594 C CA . SER A 1 205 ? -5.240 18.904 -36.146 1.00 33.94 205 SER A CA 1
ATOM 1595 C C . SER A 1 205 ? -4.674 20.311 -36.319 1.00 33.94 205 SER A C 1
ATOM 1597 O O . SER A 1 205 ? -5.366 21.306 -36.118 1.00 33.94 205 SER A O 1
ATOM 1599 N N . SER A 1 206 ? -3.389 20.417 -36.634 1.00 32.56 206 SER A N 1
ATOM 1600 C CA . SER A 1 206 ? -2.766 21.668 -37.040 1.00 32.56 206 SER A CA 1
ATOM 1601 C C . SER A 1 206 ? -3.174 21.953 -38.482 1.00 32.56 206 SER A C 1
ATOM 1603 O O . SER A 1 206 ? -2.480 21.608 -39.434 1.00 32.56 206 SER A O 1
ATOM 1605 N N . SER A 1 207 ? -4.338 22.574 -38.663 1.00 35.59 207 SER A N 1
ATOM 1606 C CA . SER A 1 207 ? -4.701 23.184 -39.940 1.00 35.59 207 SER A CA 1
ATOM 1607 C C .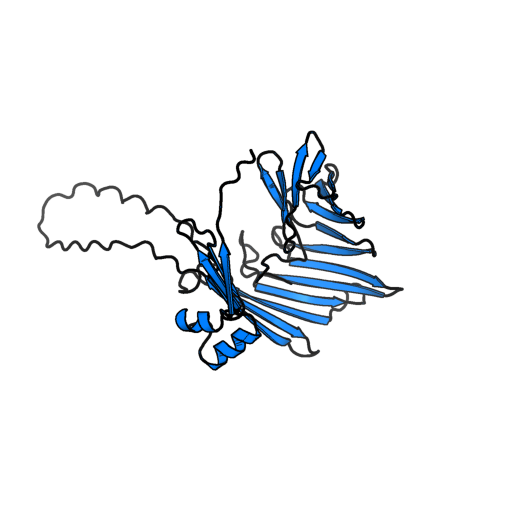 SER A 1 207 ? -3.812 24.406 -40.173 1.00 35.59 207 SER A C 1
ATOM 1609 O O . SER A 1 207 ? -3.974 25.445 -39.534 1.00 35.59 207 SER A O 1
ATOM 1611 N N . SER A 1 208 ? -2.845 24.266 -41.075 1.00 34.78 208 SER A N 1
ATOM 1612 C CA . SER A 1 208 ? -2.032 25.354 -41.605 1.00 34.78 208 SER A CA 1
ATOM 1613 C C . SER A 1 208 ? -2.863 26.190 -42.579 1.00 34.78 208 SER A C 1
ATOM 1615 O O . SER A 1 208 ? -3.175 25.759 -43.685 1.00 34.78 208 SER A O 1
ATOM 1617 N N . SER A 1 209 ? -3.210 27.413 -42.188 1.00 36.66 209 SER A N 1
ATOM 1618 C CA . SER A 1 209 ? -3.743 28.419 -43.107 1.00 36.66 209 SER A CA 1
ATOM 1619 C C . SER A 1 209 ? -2.706 29.517 -43.315 1.00 36.66 209 SER A C 1
ATOM 1621 O O . SER A 1 209 ? -2.476 30.353 -42.443 1.00 36.66 209 SER A O 1
ATOM 1623 N N . SER A 1 210 ? -2.072 29.505 -44.483 1.00 42.47 210 SER A N 1
ATOM 1624 C CA . SER A 1 210 ? -1.307 30.626 -45.022 1.00 42.47 210 SER A CA 1
ATOM 1625 C C . SER A 1 210 ? -2.263 31.731 -45.472 1.00 42.47 210 SER A C 1
ATOM 1627 O O . SER A 1 210 ? -3.135 31.473 -46.301 1.00 42.47 210 SER A O 1
ATOM 1629 N N . SER A 1 211 ? -2.080 32.961 -44.992 1.00 38.00 211 SER A N 1
ATOM 1630 C CA . SER A 1 211 ? -2.779 34.128 -45.538 1.00 38.00 211 SER A CA 1
ATOM 1631 C C . SER A 1 211 ? -1.798 35.253 -45.855 1.00 38.00 211 SER A C 1
ATOM 1633 O O . SER A 1 211 ? -1.256 35.903 -44.960 1.00 38.00 211 SER A O 1
ATOM 1635 N N . SER A 1 212 ? -1.603 35.478 -47.151 1.00 41.53 212 SER A N 1
ATOM 1636 C CA . SER A 1 212 ? -1.049 36.700 -47.729 1.00 41.53 212 SER A CA 1
ATOM 1637 C C . SER A 1 212 ? -2.058 37.839 -47.555 1.00 41.53 212 SER A C 1
ATOM 1639 O O . SER A 1 212 ? -3.258 37.636 -47.739 1.00 41.53 212 SER A O 1
ATOM 1641 N N . GLY A 1 213 ? -1.581 39.022 -47.172 1.00 42.69 213 GLY A N 1
ATOM 1642 C CA . GLY A 1 213 ? -2.431 40.156 -46.813 1.00 42.69 213 GLY A CA 1
ATOM 1643 C C . GLY A 1 213 ? -3.196 40.793 -47.976 1.00 42.69 213 GLY A C 1
ATOM 1644 O O . GLY A 1 213 ? -2.715 40.847 -49.105 1.00 42.69 213 GLY A O 1
ATOM 1645 N N . SER A 1 214 ? -4.363 41.353 -47.656 1.00 35.44 214 SER A N 1
ATOM 1646 C CA . SER A 1 214 ? -4.920 42.536 -48.316 1.00 35.44 214 SER A CA 1
ATOM 1647 C C . SER A 1 214 ? -5.939 43.214 -47.391 1.00 35.44 214 SER A C 1
ATOM 1649 O O . SER A 1 214 ? -6.654 42.560 -46.637 1.00 35.44 214 SER A O 1
ATOM 1651 N N . SER A 1 215 ? -5.929 44.540 -47.407 1.00 48.91 215 SER A N 1
ATOM 1652 C CA . SER A 1 215 ? -6.622 45.475 -46.519 1.00 48.91 215 SER A CA 1
ATOM 1653 C C . SER A 1 215 ? -8.134 45.579 -46.762 1.00 48.91 215 SER A C 1
ATOM 1655 O O . SER A 1 215 ? -8.549 45.802 -47.897 1.00 48.91 215 SER A O 1
ATOM 1657 N N . GLY A 1 216 ? -8.934 45.581 -45.687 1.00 46.53 216 GLY A N 1
ATOM 1658 C CA . GLY A 1 216 ? -10.309 46.105 -45.690 1.00 46.53 216 GLY A CA 1
ATOM 1659 C C . GLY A 1 216 ? -11.258 45.403 -44.709 1.00 46.53 216 GLY A C 1
ATOM 1660 O O . GLY A 1 216 ? -11.530 44.227 -44.881 1.00 46.53 216 GLY A O 1
ATOM 1661 N N . PHE A 1 217 ? -11.784 46.159 -43.731 1.00 41.69 217 PHE A N 1
ATOM 1662 C CA . PHE A 1 217 ? -12.839 45.806 -42.753 1.00 41.69 217 PHE A CA 1
ATOM 1663 C C . PHE A 1 217 ? -12.588 44.596 -41.820 1.00 41.69 217 PHE A C 1
ATOM 1665 O O . PHE A 1 217 ? -12.562 43.449 -42.245 1.00 41.69 217 PHE A O 1
ATOM 1672 N N . ILE A 1 218 ? -12.496 44.854 -40.505 1.00 44.81 218 ILE A N 1
ATOM 1673 C CA . ILE A 1 218 ? -12.417 43.820 -39.455 1.00 44.81 218 ILE A CA 1
ATOM 1674 C C . ILE A 1 218 ? -13.831 43.587 -38.878 1.00 44.81 218 ILE A C 1
ATOM 1676 O O . ILE A 1 218 ? -14.298 44.427 -38.106 1.00 44.81 218 ILE A O 1
ATOM 1680 N N . PRO A 1 219 ? -14.546 42.499 -39.228 1.00 53.66 219 PRO A N 1
ATOM 1681 C CA . PRO A 1 219 ? -15.702 42.047 -38.452 1.00 53.66 219 PRO A CA 1
ATOM 1682 C C . PRO A 1 219 ? -15.248 41.524 -37.072 1.00 53.66 219 PRO A C 1
ATOM 1684 O O . PRO A 1 219 ? -14.093 41.112 -36.933 1.00 53.66 219 PRO A O 1
ATOM 1687 N N . PRO A 1 220 ? -16.115 41.535 -36.038 1.00 53.62 2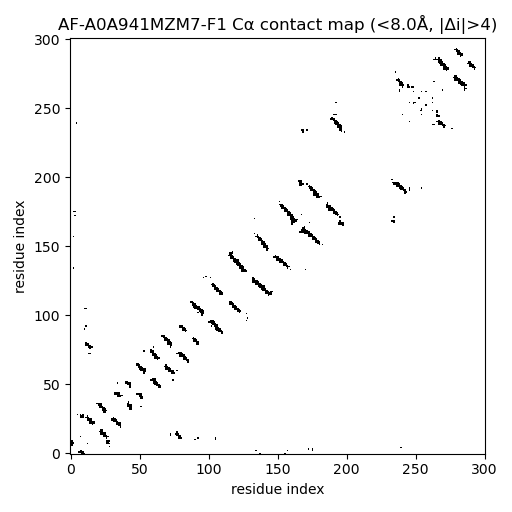20 PRO A N 1
ATOM 1688 C CA . PRO A 1 220 ? -15.751 41.024 -34.718 1.00 53.62 220 PRO A CA 1
ATOM 1689 C C . PRO A 1 220 ? -15.274 39.564 -34.819 1.00 53.62 220 PRO A C 1
ATOM 1691 O O . PRO A 1 220 ? -15.823 38.800 -35.619 1.00 53.62 220 PRO A O 1
ATOM 1694 N N . PRO A 1 221 ? -14.249 39.170 -34.040 1.00 54.31 221 PRO A N 1
ATOM 1695 C CA . PRO A 1 221 ? -13.679 37.835 -34.128 1.00 54.31 221 PRO A CA 1
ATOM 1696 C C . PRO A 1 221 ? -14.751 36.778 -33.821 1.00 54.31 221 PRO A C 1
ATOM 1698 O O . PRO A 1 221 ? -15.565 36.985 -32.913 1.00 54.31 221 PRO A O 1
ATOM 1701 N N . PRO A 1 222 ? -14.771 35.648 -34.552 1.00 57.69 222 PRO A N 1
ATOM 1702 C CA . PRO A 1 222 ? -15.654 34.543 -34.216 1.00 57.69 222 PRO A CA 1
ATOM 1703 C C . PRO A 1 222 ? -15.347 34.054 -32.791 1.00 57.69 222 PRO A C 1
ATOM 1705 O O . PRO A 1 222 ? -14.190 34.117 -32.359 1.00 57.69 222 PRO A O 1
ATOM 1708 N N . PRO A 1 223 ? -16.359 33.572 -32.046 1.00 54.09 223 PRO A N 1
ATOM 1709 C CA . PRO A 1 223 ? -16.126 32.986 -30.735 1.00 54.09 223 PRO A CA 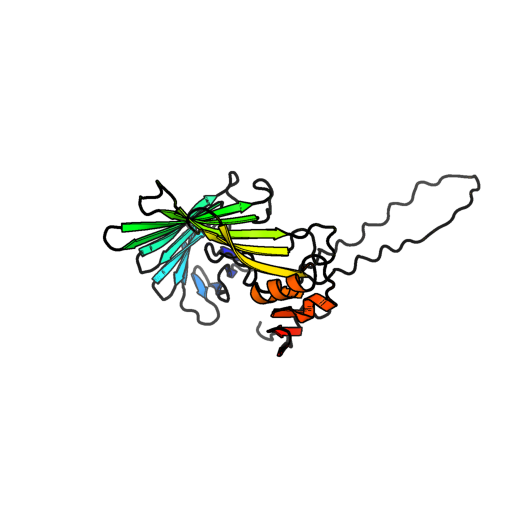1
ATOM 1710 C C . PRO A 1 223 ? -15.103 31.846 -30.862 1.00 54.09 223 PRO A C 1
ATOM 1712 O O . PRO A 1 223 ? -15.141 31.105 -31.852 1.00 54.09 223 PRO A O 1
ATOM 1715 N N . PRO A 1 224 ? -14.176 31.706 -29.897 1.00 55.91 224 PRO A N 1
ATOM 1716 C CA . PRO A 1 224 ? -13.197 30.632 -29.932 1.00 55.91 224 PRO A CA 1
ATOM 1717 C C . PRO A 1 224 ? -13.922 29.282 -30.010 1.00 55.91 224 PRO A C 1
ATOM 1719 O O . PRO A 1 224 ? -14.985 29.127 -29.397 1.00 55.91 224 PRO A O 1
ATOM 1722 N N . PRO A 1 225 ? -13.379 28.307 -30.763 1.00 57.91 225 PRO A N 1
ATOM 1723 C CA . PRO A 1 225 ? -13.959 26.976 -30.804 1.00 57.91 225 PRO A CA 1
ATOM 1724 C C . PRO A 1 225 ? -14.062 26.427 -29.375 1.00 57.91 225 PRO A C 1
ATOM 1726 O O . PRO A 1 225 ? -13.181 26.705 -28.551 1.00 57.91 225 PRO A O 1
ATOM 1729 N N . PRO A 1 226 ? -15.128 25.670 -29.057 1.00 53.97 226 PRO A N 1
ATOM 1730 C CA . PRO A 1 226 ? -15.241 25.039 -27.754 1.00 53.97 226 PRO A CA 1
ATOM 1731 C C . PRO A 1 226 ? -13.980 24.205 -27.498 1.00 53.97 226 PRO A C 1
ATOM 1733 O O . PRO A 1 226 ? -13.476 23.567 -28.431 1.00 53.97 226 PRO A O 1
ATOM 1736 N N . PRO A 1 227 ? -13.441 24.220 -26.265 1.00 48.69 227 PRO A N 1
ATOM 1737 C CA . PRO A 1 227 ? -12.305 23.378 -25.936 1.00 48.69 227 PRO A CA 1
ATOM 1738 C C . PRO A 1 227 ? -12.653 21.926 -26.291 1.00 48.69 227 PRO A C 1
ATOM 1740 O O . PRO A 1 227 ? -13.801 21.512 -26.085 1.00 48.69 227 PRO A O 1
ATOM 1743 N N . PRO A 1 228 ? -11.701 21.155 -26.850 1.00 47.81 228 PRO A N 1
ATOM 1744 C CA . PRO A 1 228 ? -11.940 19.749 -27.130 1.00 47.81 228 PRO A CA 1
ATOM 1745 C C . PRO A 1 228 ? -12.432 19.065 -25.847 1.00 47.81 228 PRO A C 1
ATOM 1747 O O . PRO A 1 228 ? -11.985 19.436 -24.755 1.00 47.81 228 PRO A O 1
ATOM 1750 N N . PRO A 1 229 ? -13.363 18.100 -25.950 1.00 42.44 229 PRO A N 1
ATOM 1751 C CA . PRO A 1 229 ? -13.864 17.399 -24.781 1.00 42.44 229 PRO A CA 1
ATOM 1752 C C . PRO A 1 229 ? -12.679 16.834 -24.000 1.00 42.44 229 PRO A C 1
ATOM 1754 O O . PRO A 1 229 ? -11.843 16.117 -24.551 1.00 42.44 229 PRO A O 1
ATOM 1757 N N . TYR A 1 230 ? -12.591 17.197 -22.721 1.00 39.88 230 TYR A N 1
ATOM 1758 C CA . TYR A 1 230 ? -11.598 16.639 -21.818 1.00 39.88 230 TYR A CA 1
ATOM 1759 C C . TYR A 1 230 ? -11.873 15.142 -21.679 1.00 39.88 230 TYR A C 1
ATOM 1761 O O . TYR A 1 230 ? -12.804 14.726 -20.990 1.00 39.88 230 TYR A O 1
ATOM 1769 N N . THR A 1 231 ? -11.083 14.322 -22.364 1.00 52.94 231 THR A N 1
ATOM 1770 C CA . THR A 1 231 ? -10.985 12.901 -22.053 1.00 52.94 231 THR A CA 1
ATOM 1771 C C . THR A 1 231 ? -10.017 12.772 -20.882 1.00 52.94 231 THR A C 1
ATOM 1773 O O . THR A 1 231 ? -8.844 13.119 -21.059 1.00 52.94 231 THR A O 1
ATOM 1776 N N . PRO A 1 232 ? -10.463 12.320 -19.696 1.00 51.66 232 PRO A N 1
ATOM 1777 C CA . PRO A 1 232 ? -9.548 12.098 -18.588 1.00 51.66 232 PRO A CA 1
ATOM 1778 C C . PRO A 1 232 ? -8.431 11.138 -19.026 1.00 51.66 232 PRO A C 1
ATOM 1780 O O . PRO A 1 232 ? -8.708 10.198 -19.784 1.00 51.66 232 PRO A O 1
ATOM 1783 N N . PRO A 1 233 ? -7.177 11.374 -18.598 1.00 56.22 233 PRO A N 1
ATOM 1784 C CA . PRO A 1 233 ? -6.080 10.459 -18.883 1.00 56.22 233 PRO A CA 1
ATOM 1785 C C . PRO A 1 233 ? -6.445 9.060 -18.377 1.00 56.22 233 PRO A C 1
ATOM 1787 O O . PRO A 1 233 ? -6.970 8.903 -17.274 1.00 56.22 233 PRO A O 1
ATOM 1790 N N . LYS A 1 234 ? -6.234 8.033 -19.208 1.00 69.19 234 LYS A N 1
ATOM 1791 C CA . LYS A 1 234 ? -6.503 6.652 -18.797 1.00 69.19 234 LYS A CA 1
ATOM 1792 C C . LYS A 1 234 ? -5.245 6.053 -18.170 1.00 69.19 234 LYS A C 1
ATOM 1794 O O . LYS A 1 234 ? -4.253 5.831 -18.860 1.00 69.19 234 LYS A O 1
ATOM 1799 N N . HIS A 1 235 ? -5.344 5.713 -16.893 1.00 80.56 235 HIS A N 1
ATOM 1800 C CA . HIS A 1 235 ? -4.308 5.068 -16.080 1.00 80.56 235 HIS A CA 1
ATOM 1801 C C . HIS A 1 235 ? -4.284 3.540 -16.296 1.00 80.56 235 HIS A C 1
ATOM 1803 O O . HIS A 1 235 ? -4.409 2.752 -15.358 1.00 80.56 235 HIS A O 1
ATOM 1809 N N . LEU A 1 236 ? -4.227 3.091 -17.557 1.00 86.31 236 LEU A N 1
ATOM 1810 C CA . LEU A 1 236 ? -4.298 1.662 -17.892 1.00 86.31 236 LEU A CA 1
ATOM 1811 C C . LEU A 1 236 ? -2.926 1.018 -17.758 1.00 86.31 236 LEU A C 1
ATOM 1813 O O . LEU A 1 236 ? -2.049 1.231 -18.590 1.00 86.31 236 LEU A O 1
ATOM 1817 N N . LEU A 1 237 ? -2.751 0.226 -16.710 1.00 90.12 237 LEU A N 1
ATOM 1818 C CA . LEU A 1 237 ? -1.509 -0.467 -16.415 1.00 90.12 237 LEU A CA 1
ATOM 1819 C C . LEU A 1 237 ? -1.167 -1.492 -17.496 1.00 90.12 237 LEU A C 1
ATOM 1821 O O . LEU A 1 237 ? -1.882 -2.458 -17.713 1.00 90.12 237 LEU A O 1
ATOM 1825 N N . GLN A 1 238 ? -0.047 -1.288 -18.167 1.00 90.50 238 GLN A N 1
ATOM 1826 C CA . GLN A 1 238 ? 0.399 -2.126 -19.262 1.00 90.50 238 GLN A CA 1
ATOM 1827 C C . GLN A 1 238 ? 1.396 -3.173 -18.777 1.00 90.50 238 GLN A C 1
ATOM 1829 O O . GLN A 1 238 ? 1.104 -4.357 -18.872 1.00 90.50 238 GLN A O 1
ATOM 1834 N N . TYR A 1 239 ? 2.536 -2.760 -18.221 1.00 91.81 239 TYR A N 1
ATOM 1835 C CA . TYR A 1 239 ? 3.613 -3.673 -17.828 1.00 91.81 239 TYR A CA 1
ATOM 1836 C C . TYR A 1 239 ? 3.932 -3.565 -16.345 1.00 91.81 239 TYR A C 1
ATOM 1838 O O . TYR A 1 239 ? 3.930 -2.471 -15.778 1.00 91.81 239 TYR A O 1
ATOM 1846 N N . VAL A 1 240 ? 4.295 -4.701 -15.757 1.00 93.56 240 VAL A N 1
ATOM 1847 C CA . VAL A 1 240 ? 4.859 -4.794 -14.412 1.00 93.56 240 VAL A CA 1
ATOM 1848 C C . VAL A 1 240 ? 6.127 -5.622 -14.494 1.00 93.56 240 VAL A C 1
ATOM 1850 O O . VAL A 1 240 ? 6.100 -6.772 -14.932 1.00 93.56 240 VAL A O 1
ATOM 1853 N N . VAL A 1 241 ? 7.235 -5.041 -14.055 1.00 95.12 241 VAL A N 1
ATOM 1854 C CA . VAL A 1 241 ? 8.531 -5.716 -13.984 1.00 95.12 241 VAL A CA 1
ATOM 1855 C C . VAL A 1 241 ? 8.903 -5.829 -12.513 1.00 95.12 241 VAL A C 1
ATOM 1857 O O . VAL A 1 241 ? 9.187 -4.818 -11.871 1.00 95.12 241 VAL A O 1
ATOM 1860 N N . LEU A 1 242 ? 8.854 -7.043 -11.969 1.00 94.50 242 LEU A N 1
ATOM 1861 C CA . LEU A 1 242 ? 9.194 -7.342 -10.580 1.00 94.50 242 LEU A CA 1
ATOM 1862 C C . LEU A 1 242 ? 10.711 -7.236 -10.349 1.00 94.50 242 LEU A C 1
ATOM 1864 O O . LEU A 1 242 ? 11.487 -7.284 -11.305 1.00 94.50 242 LEU A O 1
ATOM 1868 N N . PRO A 1 243 ? 11.169 -7.150 -9.084 1.00 95.19 243 PRO A N 1
ATOM 1869 C CA . PRO A 1 243 ? 12.571 -6.905 -8.753 1.00 95.19 243 PRO A CA 1
ATOM 1870 C C . PRO A 1 243 ? 13.611 -7.754 -9.480 1.00 95.19 243 PRO A C 1
ATOM 1872 O O . PRO A 1 243 ? 14.603 -7.217 -9.969 1.00 95.19 243 PRO A O 1
ATOM 1875 N N . ALA A 1 244 ? 13.391 -9.066 -9.576 1.00 94.56 244 ALA A N 1
ATOM 1876 C CA . ALA A 1 244 ? 14.335 -9.959 -10.239 1.00 94.56 244 ALA A CA 1
ATOM 1877 C C . ALA A 1 244 ? 14.471 -9.618 -11.731 1.00 94.56 244 ALA A C 1
ATOM 1879 O O . ALA A 1 244 ? 15.584 -9.469 -12.232 1.00 94.56 244 ALA A O 1
ATOM 1880 N N . SER A 1 245 ? 13.346 -9.426 -12.421 1.00 95.38 245 SER A N 1
ATOM 1881 C CA . SER A 1 245 ? 13.316 -9.060 -13.837 1.00 95.38 245 SER A CA 1
ATOM 1882 C C . SER A 1 245 ? 13.802 -7.629 -14.083 1.00 95.38 245 SER A C 1
ATOM 1884 O O . SER A 1 245 ? 14.421 -7.363 -15.109 1.00 95.38 245 SER A O 1
ATOM 1886 N N . TYR A 1 246 ? 13.603 -6.714 -13.129 1.00 96.81 246 TYR A N 1
ATOM 1887 C CA . TYR A 1 246 ? 14.104 -5.343 -13.219 1.00 96.81 246 TYR A CA 1
ATOM 1888 C C . TYR A 1 246 ? 15.633 -5.317 -13.248 1.00 96.81 246 TYR A C 1
ATOM 1890 O O . TYR A 1 246 ? 16.216 -4.597 -14.053 1.00 96.81 246 TYR A O 1
ATOM 1898 N N . VAL A 1 247 ? 16.291 -6.136 -12.418 1.00 97.06 247 VAL A N 1
ATOM 1899 C CA . VAL A 1 247 ? 17.756 -6.287 -12.435 1.00 97.06 247 VAL A CA 1
ATOM 1900 C C . VAL A 1 247 ? 18.239 -6.815 -13.788 1.00 97.06 247 VAL A C 1
ATOM 1902 O O . VAL A 1 247 ? 19.223 -6.306 -14.319 1.00 97.06 247 VAL A O 1
ATOM 1905 N N . GLN A 1 248 ? 17.531 -7.786 -14.375 1.00 96.56 248 GLN A N 1
ATOM 1906 C CA . GLN A 1 248 ? 17.866 -8.314 -15.703 1.00 96.56 248 GLN A CA 1
ATOM 1907 C C . GLN A 1 248 ? 17.703 -7.252 -16.800 1.00 96.56 248 GLN A C 1
ATOM 1909 O O . GLN A 1 248 ? 18.601 -7.072 -17.618 1.00 96.56 248 GLN A O 1
ATOM 1914 N N . LEU A 1 249 ? 16.603 -6.494 -16.781 1.00 96.62 249 LEU A N 1
ATOM 1915 C CA . LEU A 1 249 ? 16.372 -5.387 -17.711 1.00 96.62 249 LEU A CA 1
ATOM 1916 C C . LEU A 1 249 ? 17.449 -4.300 -17.569 1.00 96.62 249 LEU A C 1
ATOM 1918 O O . LEU A 1 249 ? 17.991 -3.838 -18.573 1.00 96.62 249 LEU A O 1
ATOM 1922 N N . ALA A 1 250 ? 17.795 -3.933 -16.332 1.00 97.19 250 ALA A N 1
ATOM 1923 C CA . ALA A 1 250 ? 18.800 -2.917 -16.023 1.00 97.19 250 ALA A CA 1
ATOM 1924 C C . ALA A 1 250 ? 20.215 -3.303 -16.482 1.00 97.19 250 ALA A C 1
ATOM 1926 O O . ALA A 1 250 ? 21.031 -2.424 -16.754 1.00 97.19 250 ALA A O 1
ATOM 1927 N N . ALA A 1 251 ? 20.508 -4.603 -16.587 1.00 97.19 251 ALA A N 1
ATOM 1928 C CA . ALA A 1 251 ? 21.772 -5.095 -17.128 1.00 97.19 251 ALA A CA 1
ATOM 1929 C C . ALA A 1 251 ? 21.881 -4.916 -18.655 1.00 97.19 251 ALA A C 1
ATOM 1931 O O . ALA A 1 251 ? 22.988 -4.916 -19.190 1.00 97.19 251 ALA A O 1
ATOM 1932 N N . VAL A 1 252 ? 20.750 -4.759 -19.353 1.00 96.50 252 VAL A N 1
ATOM 1933 C CA . VAL A 1 252 ? 20.690 -4.624 -20.817 1.00 96.50 252 VAL A CA 1
ATOM 1934 C C . VAL A 1 252 ? 20.506 -3.168 -21.248 1.00 96.50 252 VAL A C 1
ATOM 1936 O O . VAL A 1 252 ? 21.100 -2.733 -22.232 1.00 96.50 252 VAL A O 1
ATOM 1939 N N . THR A 1 253 ? 19.678 -2.400 -20.540 1.00 97.44 253 THR A N 1
ATOM 1940 C CA . THR A 1 253 ? 19.358 -1.007 -20.883 1.00 97.44 253 THR A CA 1
ATOM 1941 C C . THR A 1 253 ? 18.835 -0.244 -19.665 1.00 97.44 253 THR A C 1
ATOM 1943 O O . THR A 1 253 ? 18.555 -0.837 -18.630 1.00 97.44 253 THR A O 1
ATOM 1946 N N . ASN A 1 254 ? 18.660 1.075 -19.771 1.00 96.81 254 ASN A N 1
ATOM 1947 C CA . ASN A 1 254 ? 18.024 1.854 -18.711 1.00 96.81 254 ASN A CA 1
ATOM 1948 C C . ASN A 1 254 ? 16.515 1.521 -18.637 1.00 96.81 254 ASN A C 1
ATOM 1950 O O . ASN A 1 254 ? 15.777 1.880 -19.561 1.00 96.81 254 ASN A O 1
ATOM 1954 N N . PRO A 1 255 ? 16.018 0.913 -17.540 1.00 96.19 255 PRO A N 1
ATOM 1955 C CA . PRO A 1 255 ? 14.619 0.490 -17.436 1.00 96.19 255 PRO A CA 1
ATOM 1956 C C . PRO A 1 255 ? 13.601 1.631 -17.560 1.00 96.19 255 PRO A C 1
ATOM 1958 O O . PRO A 1 255 ? 12.466 1.405 -17.986 1.00 96.19 255 PRO A O 1
ATOM 1961 N N . LEU A 1 256 ? 13.988 2.861 -17.205 1.00 94.56 256 LEU A N 1
ATOM 1962 C CA . LEU A 1 256 ? 13.090 4.019 -17.209 1.00 94.56 256 LEU A CA 1
ATOM 1963 C C . LEU A 1 256 ? 12.880 4.600 -18.611 1.00 94.56 256 LEU A C 1
ATOM 1965 O O . LEU A 1 256 ? 11.831 5.179 -18.880 1.00 94.56 256 LEU A O 1
ATOM 1969 N N . THR A 1 257 ? 13.846 4.422 -19.515 1.00 93.94 257 THR A N 1
ATOM 1970 C CA . THR A 1 257 ? 13.805 4.999 -20.868 1.00 93.94 257 THR A CA 1
ATOM 1971 C C . THR A 1 257 ? 13.705 3.958 -21.980 1.00 93.94 257 THR A C 1
ATOM 1973 O O . THR A 1 257 ? 13.355 4.319 -23.102 1.00 93.94 257 THR A O 1
ATOM 1976 N N . ALA A 1 258 ? 13.951 2.676 -21.681 1.00 93.81 258 ALA A N 1
ATOM 1977 C CA . ALA A 1 258 ? 13.843 1.565 -22.627 1.00 93.81 258 ALA A CA 1
ATOM 1978 C C . ALA A 1 258 ? 12.517 1.574 -23.401 1.00 93.81 258 ALA A C 1
ATOM 1980 O O . ALA A 1 258 ? 11.480 1.923 -22.837 1.00 93.81 258 ALA A O 1
ATOM 1981 N N . GLY A 1 259 ? 12.532 1.157 -24.667 1.00 91.88 259 GLY A N 1
ATOM 1982 C CA . GLY A 1 259 ? 11.313 0.967 -25.455 1.00 91.88 259 GLY A CA 1
ATOM 1983 C C . GLY A 1 259 ? 10.444 -0.175 -24.915 1.00 91.88 259 GLY A C 1
ATOM 1984 O O . GLY A 1 259 ? 10.933 -1.091 -24.248 1.00 91.88 259 GLY A O 1
ATOM 1985 N N . ASN A 1 260 ? 9.137 -0.121 -25.184 1.00 89.00 260 ASN A N 1
ATOM 1986 C CA . ASN A 1 260 ? 8.198 -1.164 -24.747 1.00 89.00 260 ASN A CA 1
ATOM 1987 C C . ASN A 1 260 ? 8.496 -2.537 -25.383 1.00 89.00 260 ASN A C 1
ATOM 1989 O O . ASN A 1 260 ? 8.217 -3.558 -24.764 1.00 89.00 260 ASN A O 1
ATOM 1993 N N . ASP A 1 261 ? 9.105 -2.556 -26.569 1.00 88.50 261 ASP A N 1
ATOM 1994 C CA . ASP A 1 261 ? 9.612 -3.741 -27.271 1.00 88.50 261 ASP A CA 1
ATOM 1995 C C . ASP A 1 261 ? 10.714 -4.478 -26.492 1.00 88.50 261 ASP A C 1
ATOM 1997 O O . ASP A 1 261 ? 10.806 -5.706 -26.539 1.00 88.50 261 ASP A O 1
ATOM 2001 N N . ILE A 1 262 ? 11.524 -3.742 -25.728 1.00 91.25 262 ILE A N 1
ATOM 2002 C CA . ILE A 1 262 ? 12.511 -4.326 -24.817 1.00 91.25 262 ILE A CA 1
ATOM 2003 C C . ILE A 1 262 ? 11.831 -4.711 -23.503 1.00 91.25 262 ILE A C 1
ATOM 2005 O O . ILE A 1 262 ? 11.971 -5.844 -23.051 1.00 91.25 262 ILE A O 1
ATOM 2009 N N . VAL A 1 263 ? 11.059 -3.803 -22.895 1.00 91.38 263 VAL A N 1
ATOM 2010 C CA . VAL A 1 263 ? 10.449 -4.039 -21.572 1.00 91.38 263 VAL A CA 1
ATOM 2011 C C . VAL A 1 263 ? 9.520 -5.248 -21.562 1.00 91.38 263 VAL A C 1
ATOM 2013 O O . VAL A 1 263 ? 9.536 -6.006 -20.594 1.00 91.38 263 VAL A O 1
ATOM 2016 N N . MET A 1 264 ? 8.763 -5.485 -22.636 1.00 88.69 264 MET A N 1
ATOM 2017 C CA . MET A 1 264 ? 7.853 -6.630 -22.712 1.00 88.69 264 MET A CA 1
ATOM 2018 C C . MET A 1 264 ? 8.563 -7.987 -22.581 1.00 88.69 264 MET A C 1
ATOM 2020 O O . MET A 1 264 ? 7.942 -8.943 -22.130 1.00 88.69 264 MET A O 1
ATOM 2024 N N . GLN A 1 265 ? 9.854 -8.074 -22.923 1.00 89.75 265 GLN A N 1
ATOM 2025 C CA . GLN A 1 265 ? 10.644 -9.308 -22.805 1.00 89.75 265 GLN A CA 1
ATOM 2026 C C . GLN A 1 265 ? 11.001 -9.637 -21.349 1.00 89.75 265 GLN A C 1
ATOM 2028 O O . GLN A 1 265 ? 11.267 -10.789 -21.021 1.00 89.75 265 GLN A O 1
ATOM 2033 N N . PHE A 1 266 ? 10.983 -8.632 -20.471 1.00 93.31 266 PHE A N 1
ATOM 2034 C CA . PHE A 1 266 ? 11.297 -8.769 -19.047 1.00 93.31 266 PHE A CA 1
ATOM 2035 C C . PHE A 1 266 ? 10.061 -8.612 -18.156 1.00 93.31 266 PHE A C 1
ATOM 2037 O O . PHE A 1 266 ? 10.149 -8.824 -16.952 1.00 93.31 266 PHE A O 1
ATOM 2044 N N . ALA A 1 267 ? 8.909 -8.230 -18.711 1.00 90.94 267 ALA A N 1
ATOM 2045 C CA . ALA A 1 267 ? 7.697 -8.016 -17.936 1.00 90.94 267 ALA A CA 1
ATOM 2046 C C . ALA A 1 267 ? 7.198 -9.323 -17.300 1.00 90.94 267 ALA A C 1
ATOM 2048 O O . ALA A 1 267 ? 6.963 -10.330 -17.970 1.00 90.94 267 ALA A O 1
ATOM 2049 N N . ASP A 1 268 ? 7.002 -9.294 -15.984 1.00 92.00 268 ASP A N 1
ATOM 2050 C CA . ASP A 1 268 ? 6.404 -10.395 -15.231 1.00 92.00 268 ASP A CA 1
ATOM 2051 C C . ASP A 1 268 ? 4.893 -10.435 -15.413 1.00 92.00 268 ASP A C 1
ATOM 2053 O O . ASP A 1 268 ? 4.314 -11.519 -15.383 1.00 92.00 268 ASP A O 1
ATOM 2057 N N . TYR A 1 269 ? 4.278 -9.271 -15.626 1.00 89.62 269 TYR A N 1
ATOM 2058 C CA . TYR A 1 269 ? 2.875 -9.143 -15.990 1.00 89.62 269 TYR A CA 1
ATOM 2059 C C . TYR A 1 269 ? 2.705 -8.149 -17.133 1.00 89.62 269 TYR A C 1
ATOM 2061 O O . TYR A 1 269 ? 3.330 -7.082 -17.144 1.00 89.62 269 TYR A O 1
ATOM 2069 N N . TYR A 1 270 ? 1.832 -8.494 -18.074 1.00 87.25 270 TYR A N 1
ATOM 2070 C CA . TYR A 1 270 ? 1.486 -7.654 -19.210 1.00 87.25 270 TYR A CA 1
ATOM 2071 C C . TYR A 1 270 ? -0.002 -7.772 -19.551 1.00 87.25 270 TYR A C 1
ATOM 2073 O O . TYR A 1 270 ? -0.517 -8.878 -19.712 1.00 87.25 270 TYR A O 1
ATOM 2081 N N . TYR A 1 271 ? -0.670 -6.625 -19.683 1.00 87.12 271 TYR A N 1
ATOM 2082 C CA . TYR A 1 271 ? -2.106 -6.512 -19.926 1.00 87.12 271 TYR A CA 1
ATOM 2083 C C . TYR A 1 271 ? -2.420 -5.919 -21.296 1.00 87.12 271 TYR A C 1
ATOM 2085 O O . TYR A 1 271 ? -1.861 -4.897 -21.708 1.00 87.12 271 TYR A O 1
ATOM 2093 N N . TYR A 1 272 ? -3.394 -6.532 -21.962 1.00 82.50 272 TYR A N 1
ATOM 2094 C CA . TYR A 1 272 ? -4.011 -6.017 -23.176 1.00 82.50 272 TYR A CA 1
ATOM 2095 C C . TYR A 1 272 ? -5.443 -5.601 -22.919 1.00 82.50 272 TYR A C 1
ATOM 2097 O O . TYR A 1 272 ? -6.187 -6.295 -22.224 1.00 82.50 272 TYR A O 1
ATOM 2105 N N . TYR A 1 273 ? -5.837 -4.507 -23.559 1.00 82.62 273 TYR A N 1
ATOM 2106 C CA . TYR A 1 273 ? -7.140 -3.894 -23.380 1.00 82.62 273 TYR A CA 1
ATOM 2107 C C . TYR A 1 273 ? -7.929 -3.860 -24.688 1.00 82.62 273 TYR A C 1
ATOM 2109 O O . TYR A 1 273 ? -7.351 -3.673 -25.759 1.00 82.62 273 TYR A O 1
ATOM 2117 N N . ASP A 1 274 ? -9.249 -4.011 -24.596 1.00 78.44 274 ASP A N 1
ATOM 2118 C CA . ASP A 1 274 ? -10.157 -3.702 -25.701 1.00 78.44 274 ASP A CA 1
ATOM 2119 C C . ASP A 1 274 ? -10.376 -2.183 -25.856 1.00 78.44 274 ASP A C 1
ATOM 2121 O O . ASP A 1 274 ? -9.891 -1.360 -25.073 1.00 78.44 274 ASP A O 1
ATOM 2125 N N . SER A 1 275 ? -11.165 -1.791 -26.860 1.00 78.75 275 SER A N 1
ATOM 2126 C CA . SER A 1 275 ? -11.546 -0.390 -27.091 1.00 78.75 275 SER A CA 1
ATOM 2127 C C . SER A 1 275 ? -12.360 0.230 -25.946 1.00 78.75 275 SER A C 1
ATOM 2129 O O . SER A 1 275 ? -12.460 1.453 -25.858 1.00 78.75 275 SER A O 1
ATOM 2131 N N . ASN A 1 276 ? -12.933 -0.598 -25.069 1.00 79.56 276 ASN A N 1
ATOM 2132 C CA . ASN A 1 276 ? -13.681 -0.190 -23.882 1.00 79.56 276 ASN A CA 1
ATOM 2133 C C . ASN A 1 276 ? -12.804 -0.160 -22.618 1.00 79.56 276 ASN A C 1
ATOM 2135 O O . ASN A 1 276 ? -13.328 0.038 -21.522 1.00 79.56 276 ASN A O 1
ATOM 2139 N N . ASN A 1 277 ? -11.483 -0.319 -22.758 1.00 78.56 277 ASN A N 1
ATOM 2140 C CA . ASN A 1 277 ? -10.504 -0.362 -21.671 1.00 78.56 277 ASN A CA 1
ATOM 2141 C C . ASN A 1 277 ? -10.681 -1.549 -20.709 1.00 78.56 277 ASN A C 1
ATOM 2143 O O . ASN A 1 277 ? -10.305 -1.466 -19.539 1.00 78.56 277 ASN A O 1
ATOM 2147 N N . ARG A 1 278 ? -11.252 -2.657 -21.177 1.00 78.19 278 ARG A N 1
ATOM 2148 C CA . ARG A 1 278 ? -11.359 -3.903 -20.411 1.00 78.19 278 ARG A CA 1
ATOM 2149 C C . ARG A 1 278 ? -10.170 -4.788 -20.725 1.00 78.19 278 ARG A C 1
ATOM 2151 O O . ARG A 1 278 ? -9.798 -4.900 -21.890 1.00 78.19 278 ARG A O 1
ATOM 2158 N N . VAL A 1 279 ? -9.600 -5.431 -19.708 1.00 81.38 279 VAL A N 1
ATOM 2159 C CA . VAL A 1 279 ? -8.533 -6.414 -19.923 1.00 81.38 279 VAL A CA 1
ATOM 2160 C C . VAL A 1 279 ? -9.107 -7.595 -20.704 1.00 81.38 279 VAL A C 1
ATOM 2162 O O . VAL A 1 279 ? -10.087 -8.204 -20.279 1.00 81.38 279 VAL A O 1
ATOM 2165 N N . ILE A 1 280 ? -8.495 -7.907 -21.841 1.00 81.88 280 ILE A N 1
ATOM 2166 C CA . ILE A 1 280 ? -8.863 -9.037 -22.708 1.00 81.88 280 ILE A CA 1
ATOM 2167 C C . ILE A 1 280 ? -7.794 -10.123 -22.741 1.00 81.88 280 ILE A C 1
ATOM 2169 O O . ILE A 1 280 ? -8.090 -11.267 -23.079 1.00 81.88 280 ILE A O 1
ATOM 2173 N N . SER A 1 281 ? -6.559 -9.787 -22.376 1.00 81.75 281 SER A N 1
ATOM 2174 C CA . SER A 1 281 ? -5.489 -10.760 -22.209 1.00 81.75 281 SER A CA 1
ATOM 2175 C C . SER A 1 281 ? -4.536 -10.315 -21.109 1.00 81.75 281 SER A C 1
ATOM 2177 O O . SER A 1 281 ? -4.221 -9.128 -20.990 1.00 81.75 281 SER A O 1
ATOM 2179 N N . GLU A 1 282 ? -4.104 -11.281 -20.311 1.00 84.00 282 GLU A N 1
ATOM 2180 C CA . GLU A 1 282 ? -3.003 -11.161 -19.368 1.00 84.00 282 GLU A CA 1
ATOM 2181 C C . GLU A 1 282 ? -1.936 -12.179 -19.742 1.00 84.00 282 GLU A C 1
ATOM 2183 O O . GLU A 1 282 ? -2.209 -13.359 -19.965 1.00 84.00 282 GLU A O 1
ATOM 2188 N N . THR A 1 283 ? -0.701 -11.718 -19.751 1.00 81.25 283 THR A N 1
ATOM 2189 C CA . THR A 1 283 ? 0.469 -12.549 -19.956 1.00 81.25 283 THR A CA 1
ATOM 2190 C C . THR A 1 283 ? 1.328 -12.475 -18.705 1.00 81.25 283 THR A C 1
ATOM 2192 O O . THR A 1 283 ? 1.618 -11.380 -18.223 1.00 81.25 283 THR A O 1
ATOM 2195 N N . VAL A 1 284 ? 1.734 -13.629 -18.172 1.00 80.88 284 VAL A N 1
ATOM 2196 C CA . VAL A 1 284 ? 2.498 -13.714 -16.919 1.00 80.88 284 VAL A CA 1
ATOM 2197 C C . VAL A 1 284 ? 3.838 -14.417 -17.107 1.00 80.88 284 VAL A C 1
ATOM 2199 O O . VAL A 1 284 ? 4.015 -15.222 -18.026 1.00 80.88 284 VAL A O 1
ATOM 2202 N N . LYS A 1 285 ? 4.769 -14.143 -16.184 1.00 73.12 285 LYS A N 1
ATOM 2203 C CA . LYS A 1 285 ? 6.094 -14.769 -16.084 1.00 73.12 285 LYS A CA 1
ATOM 2204 C C . LYS A 1 285 ? 6.859 -14.694 -17.409 1.00 73.12 285 LYS A C 1
ATOM 2206 O O . LYS A 1 285 ? 7.132 -15.735 -18.012 1.00 73.12 285 LYS A O 1
ATOM 2211 N N . GLN A 1 286 ? 7.161 -13.479 -17.875 1.00 71.94 286 GLN A N 1
ATOM 2212 C CA . GLN A 1 286 ? 7.956 -13.249 -19.092 1.00 71.94 286 GLN A CA 1
ATOM 2213 C C . GLN A 1 286 ? 7.368 -13.956 -20.324 1.00 71.94 286 GLN A C 1
ATOM 2215 O O . GLN A 1 286 ? 8.063 -14.618 -21.087 1.00 71.94 286 GLN A O 1
ATOM 2220 N N . ALA A 1 287 ? 6.047 -13.869 -20.482 1.00 65.38 287 ALA A N 1
ATOM 2221 C CA . ALA A 1 287 ? 5.300 -14.503 -21.566 1.00 65.38 287 ALA A CA 1
ATOM 2222 C C . ALA A 1 287 ? 5.278 -16.035 -21.623 1.00 65.38 287 ALA A C 1
ATOM 2224 O O . ALA A 1 287 ? 4.836 -16.607 -22.618 1.00 65.38 287 ALA A O 1
ATOM 2225 N N . SER A 1 288 ? 5.640 -16.718 -20.535 1.00 69.31 288 SER A N 1
ATOM 2226 C CA . SER A 1 288 ? 5.514 -18.180 -20.467 1.00 69.31 288 SER A CA 1
ATOM 2227 C C . SER A 1 288 ? 4.067 -18.678 -20.355 1.00 69.31 288 SER A C 1
ATOM 2229 O O . SER A 1 288 ? 3.800 -19.844 -20.644 1.00 69.31 288 SER A O 1
ATOM 2231 N N . GLN A 1 289 ? 3.124 -17.826 -19.941 1.00 75.25 289 GLN A N 1
ATOM 2232 C CA . GLN A 1 289 ? 1.702 -18.161 -19.836 1.00 75.25 289 GLN A CA 1
ATOM 2233 C C . GLN A 1 289 ? 0.840 -16.981 -20.292 1.00 75.25 289 GLN A C 1
ATOM 2235 O O . GLN A 1 289 ? 1.139 -15.836 -19.954 1.00 75.25 289 GLN A O 1
ATOM 2240 N N . SER A 1 290 ? -0.244 -17.263 -21.017 1.00 77.56 290 SER A N 1
ATOM 2241 C CA . SER A 1 290 ? -1.216 -16.259 -21.457 1.00 77.56 290 SER A CA 1
ATOM 2242 C C . SER A 1 290 ? -2.638 -16.714 -21.141 1.00 77.56 290 SER A C 1
ATOM 2244 O O . SER A 1 290 ? -2.988 -17.878 -21.344 1.00 77.56 290 SER A O 1
ATOM 2246 N N . TYR A 1 291 ? -3.443 -15.785 -20.639 1.00 77.38 291 TYR A N 1
ATOM 2247 C CA . TYR A 1 291 ? -4.825 -15.978 -20.227 1.00 77.38 291 TYR A CA 1
ATOM 2248 C C . TYR A 1 291 ? -5.708 -14.996 -20.994 1.00 77.38 291 TYR A C 1
ATOM 2250 O O . TYR A 1 291 ? -5.463 -13.792 -20.976 1.00 77.38 291 TYR A O 1
ATOM 2258 N N . GLY A 1 292 ? -6.733 -15.505 -21.677 1.00 77.31 292 GLY A N 1
ATOM 2259 C CA . GLY A 1 292 ? -7.730 -14.687 -22.365 1.00 77.31 292 GLY A CA 1
ATOM 2260 C C . GLY A 1 292 ? -8.966 -14.474 -21.499 1.00 77.31 292 GLY A C 1
ATOM 2261 O O . GLY A 1 292 ? -9.442 -15.411 -20.857 1.00 77.31 292 GLY A O 1
ATOM 2262 N N . PHE A 1 293 ? -9.516 -13.263 -21.522 1.00 78.38 293 PHE A N 1
ATOM 2263 C CA . PHE A 1 293 ? -10.733 -12.920 -20.791 1.00 78.38 293 PHE A CA 1
ATOM 2264 C C . PHE A 1 293 ? -11.850 -12.541 -21.757 1.00 78.38 293 PHE A C 1
ATOM 2266 O O . PHE A 1 293 ? -11.672 -11.720 -22.656 1.00 78.38 293 PHE A O 1
ATOM 2273 N N . ALA A 1 294 ? -13.030 -13.113 -21.533 1.00 74.00 294 ALA A N 1
ATOM 2274 C CA . ALA A 1 294 ? -14.258 -12.715 -22.200 1.00 74.00 294 ALA A CA 1
ATOM 2275 C C . ALA A 1 294 ? -15.211 -12.125 -21.160 1.00 74.00 294 ALA A C 1
ATOM 2277 O O . ALA A 1 294 ? -15.439 -12.716 -20.106 1.00 74.00 294 ALA A O 1
ATOM 2278 N N . SER A 1 295 ? -15.770 -10.954 -21.456 1.00 69.06 295 SER A N 1
ATOM 2279 C CA . SER A 1 295 ? -16.790 -10.328 -20.615 1.00 69.06 295 SER A CA 1
ATOM 22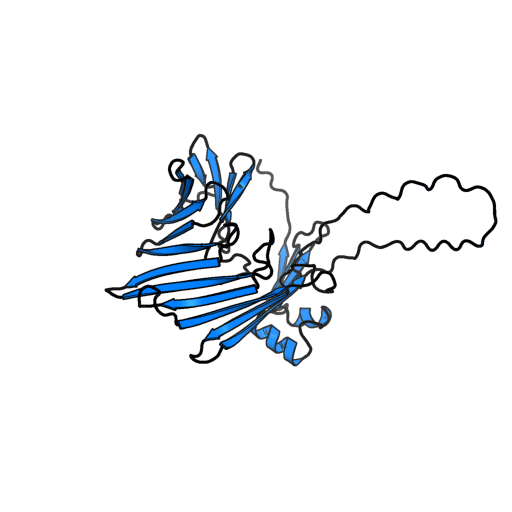80 C C . SER A 1 295 ? -18.162 -10.543 -21.236 1.00 69.06 295 SER A C 1
ATOM 2282 O O . SER A 1 295 ? -18.400 -10.116 -22.365 1.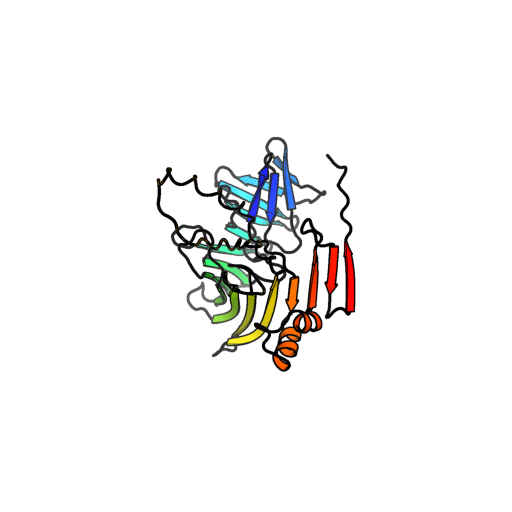00 69.06 295 SER A O 1
ATOM 2284 N N . VAL A 1 296 ? -19.075 -11.152 -20.484 1.00 71.25 296 VAL A N 1
ATOM 2285 C CA . VAL A 1 296 ? -20.498 -11.238 -20.832 1.00 71.25 296 VAL A CA 1
ATOM 2286 C C . VAL A 1 296 ? -21.315 -10.382 -19.862 1.00 71.25 296 VAL A C 1
ATOM 2288 O O . VAL A 1 296 ? -21.012 -10.376 -18.667 1.00 71.25 296 VAL A O 1
ATOM 2291 N N . PRO A 1 297 ? -22.327 -9.635 -20.338 1.00 67.56 297 PRO A N 1
ATOM 2292 C CA . PRO A 1 297 ? -23.233 -8.911 -19.455 1.00 67.56 297 PRO A CA 1
ATOM 2293 C C . PRO A 1 297 ? -23.913 -9.873 -18.476 1.00 67.56 297 PRO A C 1
ATOM 2295 O O . PRO A 1 297 ? -24.417 -10.920 -18.882 1.00 67.56 297 PRO A O 1
ATOM 2298 N N . SER A 1 298 ? -23.941 -9.515 -17.193 1.00 65.00 298 SER A N 1
ATOM 2299 C CA . SER A 1 298 ? -24.728 -10.250 -16.202 1.00 65.00 298 SER A CA 1
ATOM 2300 C C . SER A 1 298 ? -26.216 -10.014 -16.457 1.00 65.00 298 SER A C 1
ATOM 2302 O O . SER A 1 298 ? -26.638 -8.871 -16.617 1.00 65.00 298 SER A O 1
ATOM 2304 N N . SER A 1 299 ? -27.009 -11.086 -16.461 1.00 57.81 299 SER A N 1
ATOM 2305 C CA . SER A 1 299 ? -28.474 -11.022 -16.504 1.00 57.81 299 SER A CA 1
ATOM 2306 C C . SER A 1 299 ? -29.117 -10.930 -15.116 1.00 57.81 299 SER A C 1
ATOM 2308 O O . SER A 1 299 ? -30.342 -10.945 -15.026 1.00 57.81 299 SER A O 1
ATOM 2310 N N . ASN A 1 300 ? -28.323 -10.889 -14.038 1.00 44.84 300 ASN A N 1
ATOM 2311 C CA . ASN A 1 300 ? -28.864 -10.680 -12.696 1.00 44.84 300 ASN A CA 1
ATOM 2312 C C . ASN A 1 300 ? -29.269 -9.205 -12.518 1.00 44.84 300 ASN A C 1
ATOM 2314 O O . ASN A 1 300 ? -28.404 -8.347 -12.728 1.00 44.84 300 ASN A O 1
ATOM 2318 N N . PRO A 1 301 ? -30.543 -8.932 -12.169 1.00 46.94 301 PRO A N 1
ATOM 2319 C CA . PRO A 1 301 ? -31.061 -7.585 -11.936 1.00 46.94 301 PRO A CA 1
ATOM 2320 C C . PRO A 1 301 ? -30.464 -6.918 -10.692 1.00 46.94 301 PRO A C 1
ATOM 2322 O O . PRO A 1 301 ? -30.025 -7.643 -9.767 1.00 46.94 301 PRO A O 1
#

Solvent-accessible surface area (backbone atoms only — not comparable to full-atom values): 17300 Å² total; per-residue (Å²): 133,41,78,48,99,69,55,37,36,57,90,56,34,32,46,45,82,50,75,87,62,27,38,31,43,39,31,44,82,97,49,73,46,48,27,41,52,56,90,94,42,46,43,47,52,93,81,51,79,45,44,49,43,77,41,76,89,79,46,27,32,41,36,37,41,82,84,58,31,39,35,35,24,35,60,87,71,20,42,51,43,36,34,39,41,75,85,66,32,35,38,31,61,74,40,50,39,98,84,66,74,51,70,32,26,38,35,38,37,41,68,57,89,93,46,44,38,36,40,35,42,38,46,38,53,79,38,83,85,52,97,80,51,53,70,34,34,39,38,35,30,39,18,69,63,87,69,77,52,76,44,73,48,35,37,40,38,44,44,59,27,46,76,85,44,79,48,33,46,59,74,36,67,31,36,39,37,33,27,37,46,78,87,88,52,79,44,75,77,35,40,33,42,42,32,27,49,62,73,79,69,80,79,77,80,78,79,83,78,88,77,85,88,82,92,77,85,88,74,82,80,76,78,78,76,77,78,76,82,84,72,76,85,69,87,44,70,26,38,33,20,44,38,74,37,35,54,57,41,49,75,77,42,59,73,90,75,54,54,68,83,58,48,59,67,38,16,36,33,39,50,40,64,48,100,84,71,43,71,38,33,44,29,34,62,48,67,76,43,77,47,80,51,84,90,74,86,77,85,76,129

pLDDT: mean 82.44, std 17.47, range [32.56, 98.25]

Sequence (301 aa):
MGNGWNWQVREWPYLVFGSNSLITIMGQMQNVLWFDLVGSTYVPRFNVRDALQLDSVNNVYVWTQLDGTVTKFSSVNGAFISRTEVGGTVTAVYSRNLANVNTTEVRRTATSGSTTTIESFLYSYDNVAGPLPNLTNVLLRRSTNGGSTWTNVAQATYTYYAKADVYGTDGDLQTVTTANWNGSAWENTGTTLYRYVPQPSASSSSSSSSSSGSSGFIPPPPPPPPPPPYTPPKHLLQYVVLPASYVQLAAVTNPLTAGNDIVMQFADYYYYYDSNNRVISETVKQASQSYGFASVPSSNP

Radius of gyration: 24.74 Å; Cα contacts (8 Å, |Δi|>4): 593; chains: 1; bounding box: 58×64×78 Å

Nearest PDB structures (foldseek):
  7a5p-assembly1_E  TM=2.117E-01  e=1.458E-01  Homo sapiens
  5ylz-assembly1_T  TM=2.252E-01  e=9.593E-01  Saccharomyces cerevisiae S288C
  7kzp-assembly1_Q  TM=1.874E-01  e=7.437E-01  Homo sapiens
  5g3a-assembly1_A  TM=2.309E-01  e=4.651E+00  Thermosynechococcus vestitus BP-1
  4o4u-assembly2_B  TM=1.407E-01  e=3.606E+00  Glaesserella parasuis

Mean predicted aligned error: 10.38 Å

Foldseek 3Di:
DDCDDLRAPQLKWFWDQDPQRKIWIGRHRPDIWIWHDDPQATDTPPPAPWGWHQPPVVQWIWIAHPQRKIWIAHNVGRIGAWIAGPQRWIKGQPDAFPVNQGGQKIWIWHDDDNWIKIKIWGWDFPDSPDPDTATAKTWIWMDRPPPPDIDTFKMKGWDADDCPAQFFHHRQTAKIWMWGDPPPDTDTPFMKGWGFDGDPPPPPPPDDDDDDDDDDDDDPDDDPDDDDPDDDDDSHIFFMATGVLCVVLVVVDDPRPDDPVSRLQSGQWGFDADPVRDTQKIAGDSNPDIDGDDDDDDPDD

Secondary structure (DSSP, 8-state):
--SSSS-S-TTS-EEEE-GGG-EEEESSTT--EEEEEETTEEEESTT---EEEEETTTTEEEEE-TTS-EEEEETTT--EEEEE-TTS-EEEEEEE-TTS-SEEEEEEEEEETTEEEEEEEEEEES-TTSSS--EEEEEEEEESSTTSS-EEEEEEEEEE--TT-SSS-TT-EEEEEEEEE-SSSEEEEEEEEEEEPPP-------------------PPPPPPPPPPP--PPP--EEEEE-HHHHHHHHHHS-TTT--HHHHHHH-SEEEEE-TTS-EEEEEETTTTEEEE---------